Protein AF-A0A017HIP5-F1 (afdb_monomer_lite)

Sequence (263 aa):
MPCRPARRLLGRGGPRPVCGLRRPPKGRGSPRARGRSGQQAAGALEAGPRAAASPVRGYSRLCLPGHPRLLQLAHRPTRTRLAEIAAEWGVVYAQKRVLRLGATRLLCCTLWTDLELGPGRVRNGEAVVRVMNDYRMMRHAGAGYRRVRPSDLVAVHHEHRAWLEGELAQPWEGPRIVVTHHVPHPEVLGSYAEGVDAAYASDLSAILKELHAPNVWLFGHAHNARDLQVGRMELRCVSLGYPDEVETEEAVRARIGRAIMDV

Organism: NCBI:txid442562

Secondary structure (DSSP, 8-state):
-PPPPPP------PPPPP---PPPPPPP-------------------------PPP-----EE---STTS-----SSS--HHHHHHHHTT-EE-TTEEEEETTEEEEEE-------SSS-HHHHHHHHHHH-HHHHH-EETTTTTEEP-HHHHHHHHHHHHHHHHHHHTS--SS-EEEEESSBS-GGGGS---SSGGGGTB---HHHHTSTT--SEEEE-S-TTPPPEEETTEEEEE-----TTT---HHHHHHHHHTT----

InterPro domains:
  IPR029052 Metallo-dependent phosphatase-like [SSF56300] (122-227)
  IPR042281 GpdQ, beta-strand dimerisation domain [G3DSA:3.30.750.180] (152-248)

Foldseek 3Di:
DDDDDDDDDDDDDDDDDDDDDDDDDDDDDDDDDDDDDDDDDDDDDDDDDPDDDDDDDDQPAEDEQQDLVRDQPDPDDPDDPSCVVCVVVSYHYQAQHWDDDPLEIEGEHQLWFLLQPDPGQPQLQVQCCVPPCSQVRYFHPVPVRHGDGSVNRNVVNVVSVVSRLVVLPDDGDGAYEYEHAAAADLVQLVDDDPGNSSRRYYDNVVLCPDPSHGQEYEYEPRQRGDWDDDPNYIYDYLYQDDCVSQVDPVSSVVSPVSPDDPD

Radius of gyration: 23.78 Å; chains: 1; bounding box: 84×64×48 Å

pLDDT: mean 70.36, std 25.52, range [23.62, 96.75]

Structure (mmCIF, N/CA/C/O backbone):
data_AF-A0A017HIP5-F1
#
_entry.id   AF-A0A017HIP5-F1
#
loop_
_atom_site.group_PDB
_atom_site.id
_atom_site.type_symbol
_atom_site.label_atom_id
_atom_site.label_alt_id
_atom_site.label_comp_id
_atom_site.label_asym_id
_atom_site.label_entity_id
_atom_site.label_seq_id
_atom_site.pdbx_PDB_ins_code
_atom_site.Cartn_x
_atom_site.Cartn_y
_atom_site.Cartn_z
_atom_site.occupancy
_atom_site.B_iso_or_equiv
_atom_site.auth_seq_id
_atom_site.auth_comp_id
_atom_site.auth_asym_id
_atom_site.auth_atom_id
_atom_site.pdbx_PDB_mo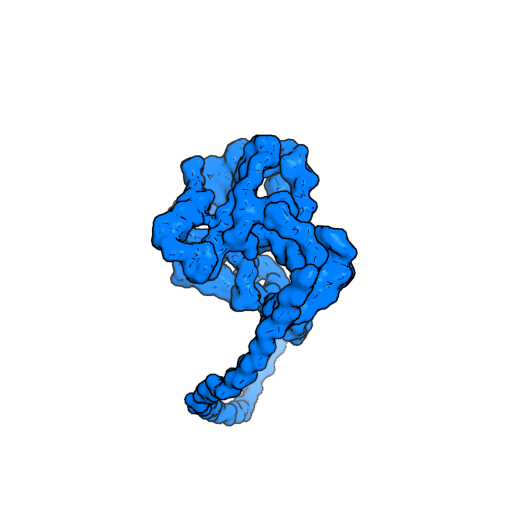del_num
ATOM 1 N N . MET A 1 1 ? 47.310 23.282 -6.271 1.00 34.56 1 MET A N 1
ATOM 2 C CA . MET A 1 1 ? 48.121 22.063 -6.490 1.00 34.56 1 MET A CA 1
ATOM 3 C C . MET A 1 1 ? 47.203 20.850 -6.352 1.00 34.56 1 MET A C 1
ATOM 5 O O . MET A 1 1 ? 46.677 20.661 -5.263 1.00 34.56 1 MET A O 1
ATOM 9 N N . PRO A 1 2 ? 46.900 20.117 -7.439 1.00 37.94 2 PRO A N 1
ATOM 10 C CA . PRO A 1 2 ? 45.889 19.061 -7.450 1.00 37.94 2 PRO A CA 1
ATOM 11 C C . PRO A 1 2 ? 46.516 17.670 -7.263 1.00 37.94 2 PRO A C 1
ATOM 13 O O . PRO A 1 2 ? 47.500 17.346 -7.922 1.00 37.94 2 PRO A O 1
ATOM 16 N N . CYS A 1 3 ? 45.908 16.814 -6.438 1.00 27.34 3 CYS A N 1
ATOM 17 C CA . CYS A 1 3 ? 46.203 15.379 -6.435 1.00 27.34 3 CYS A CA 1
ATOM 18 C C . CYS A 1 3 ? 45.192 14.644 -7.326 1.00 27.34 3 CYS A C 1
ATOM 20 O O . CYS A 1 3 ? 43.988 14.656 -7.079 1.00 27.34 3 CYS A O 1
ATOM 22 N N . ARG A 1 4 ? 45.712 14.037 -8.396 1.00 33.47 4 ARG A N 1
ATOM 23 C CA . ARG A 1 4 ? 45.020 13.137 -9.331 1.00 33.47 4 ARG A CA 1
ATOM 24 C C . ARG A 1 4 ? 45.093 11.667 -8.842 1.00 33.47 4 ARG A C 1
ATOM 26 O O . ARG A 1 4 ? 45.846 11.380 -7.917 1.00 33.47 4 ARG A O 1
ATOM 33 N N . PRO A 1 5 ? 44.307 10.748 -9.442 1.00 37.72 5 PRO A N 1
ATOM 34 C CA . PRO A 1 5 ? 43.758 9.557 -8.788 1.00 37.72 5 PRO A CA 1
ATOM 35 C C . PRO A 1 5 ? 44.590 8.280 -8.979 1.00 37.72 5 PRO A C 1
ATOM 37 O O . PRO A 1 5 ? 45.311 8.131 -9.967 1.00 37.72 5 PRO A O 1
ATOM 40 N N . ALA A 1 6 ? 44.407 7.310 -8.077 1.00 34.91 6 ALA A N 1
ATOM 41 C CA . ALA A 1 6 ? 44.938 5.956 -8.218 1.00 34.91 6 ALA A CA 1
ATOM 42 C C . ALA A 1 6 ? 43.957 5.021 -8.953 1.00 34.91 6 ALA A C 1
ATOM 44 O O . ALA A 1 6 ? 42.736 5.111 -8.831 1.00 34.91 6 ALA A O 1
ATOM 45 N N . ARG A 1 7 ? 44.549 4.152 -9.774 1.00 32.09 7 ARG A N 1
ATOM 46 C CA . ARG A 1 7 ? 43.963 3.321 -10.831 1.00 32.09 7 ARG A CA 1
ATOM 47 C C . ARG A 1 7 ? 43.268 2.045 -10.340 1.00 32.09 7 ARG A C 1
ATOM 49 O O . ARG A 1 7 ? 43.638 1.453 -9.335 1.00 32.09 7 ARG A O 1
ATOM 56 N N . ARG A 1 8 ? 42.358 1.572 -11.204 1.00 29.92 8 ARG A N 1
ATOM 57 C CA . ARG A 1 8 ? 41.841 0.197 -11.340 1.00 29.92 8 ARG A CA 1
ATOM 58 C C . ARG A 1 8 ? 42.932 -0.878 -11.243 1.00 29.92 8 ARG A C 1
ATOM 60 O O . ARG A 1 8 ? 43.933 -0.786 -11.952 1.00 29.92 8 ARG A O 1
ATOM 67 N N . LEU A 1 9 ? 42.611 -1.979 -10.562 1.00 32.66 9 LEU A N 1
ATOM 68 C CA . LEU A 1 9 ? 43.148 -3.309 -10.854 1.00 32.66 9 LEU A CA 1
ATOM 69 C C . LEU A 1 9 ? 41.996 -4.296 -11.076 1.00 32.66 9 LEU A C 1
ATOM 71 O O . LEU A 1 9 ? 41.046 -4.378 -10.303 1.00 32.66 9 LEU A O 1
ATOM 75 N N . LEU A 1 10 ? 42.088 -4.990 -12.207 1.00 30.61 10 LEU A N 1
ATOM 76 C CA . LEU A 1 10 ? 41.227 -6.074 -12.660 1.00 30.61 10 LEU A CA 1
ATOM 77 C C . LEU A 1 10 ? 41.632 -7.363 -11.935 1.00 30.61 10 LEU A C 1
ATOM 79 O O . LEU A 1 10 ? 42.802 -7.730 -11.968 1.00 30.61 10 LEU A O 1
ATOM 83 N N . GLY A 1 11 ? 40.666 -8.081 -11.364 1.00 29.36 11 GLY A N 1
ATOM 84 C CA . GLY A 1 11 ? 40.850 -9.430 -10.830 1.00 29.36 11 GLY A CA 1
ATOM 85 C C . GLY A 1 11 ? 39.689 -10.321 -11.257 1.00 29.36 11 GLY A C 1
ATOM 86 O O . GLY A 1 11 ? 38.581 -10.201 -10.746 1.00 29.36 11 GLY A O 1
ATOM 87 N N . ARG A 1 12 ? 39.939 -11.171 -12.257 1.00 29.98 12 ARG A N 1
ATOM 88 C CA . ARG A 1 12 ? 39.045 -12.229 -12.745 1.00 29.98 12 ARG A CA 1
ATOM 89 C C . ARG A 1 12 ? 39.117 -13.432 -11.800 1.00 29.98 12 ARG A C 1
ATOM 91 O O . ARG A 1 12 ? 40.215 -13.829 -11.435 1.00 29.98 12 ARG A O 1
ATOM 98 N N . GLY A 1 13 ? 37.983 -14.071 -11.508 1.00 29.42 13 GLY A N 1
ATOM 99 C CA . GLY A 1 13 ? 37.969 -15.375 -10.832 1.00 29.42 13 GLY A CA 1
ATOM 100 C C . GLY A 1 13 ? 36.600 -15.764 -10.283 1.00 29.42 13 GLY A C 1
ATOM 101 O O . GLY A 1 13 ? 36.384 -15.706 -9.081 1.00 29.42 13 GLY A O 1
ATOM 102 N N . GLY A 1 14 ? 35.661 -16.130 -11.158 1.00 27.59 14 GLY A N 1
ATOM 103 C CA . GLY A 1 14 ? 34.368 -16.685 -10.746 1.00 27.59 14 GLY A CA 1
ATOM 104 C C . GLY A 1 14 ? 34.424 -18.212 -10.591 1.00 27.59 14 GLY A C 1
ATOM 105 O O . GLY A 1 14 ? 35.037 -18.868 -11.437 1.00 27.59 14 GLY A O 1
ATOM 106 N N . PRO A 1 15 ? 33.755 -18.808 -9.587 1.00 31.94 15 PRO A N 1
ATOM 107 C CA . PRO A 1 15 ? 33.514 -20.243 -9.546 1.00 31.94 15 PRO A CA 1
ATOM 108 C C . PRO A 1 15 ? 32.211 -20.601 -10.285 1.00 31.94 15 PRO A C 1
ATOM 110 O O . PRO A 1 15 ? 31.159 -19.991 -10.094 1.00 31.94 15 PRO A O 1
ATOM 113 N N . ARG A 1 16 ? 32.296 -21.611 -11.158 1.00 31.42 16 ARG A N 1
ATOM 114 C CA . ARG A 1 16 ? 31.164 -22.251 -11.848 1.00 31.42 16 ARG A CA 1
ATOM 115 C C . ARG A 1 16 ? 30.398 -23.160 -10.875 1.00 31.42 16 ARG A C 1
ATOM 117 O O . ARG A 1 16 ? 31.052 -23.956 -10.207 1.00 31.42 16 ARG A O 1
ATOM 124 N N . PRO A 1 17 ? 29.055 -23.197 -10.895 1.00 32.16 17 PRO A N 1
ATOM 125 C CA . PRO A 1 17 ? 28.309 -24.339 -10.392 1.00 32.16 17 PRO A CA 1
ATOM 126 C C . PRO A 1 17 ? 27.986 -25.314 -11.531 1.00 32.16 17 PRO A C 1
ATOM 128 O O . PRO A 1 17 ? 27.270 -24.997 -12.482 1.00 32.16 17 PRO A O 1
ATOM 131 N N . VAL A 1 18 ? 28.520 -26.525 -11.399 1.00 28.83 18 VAL A N 1
ATOM 132 C CA .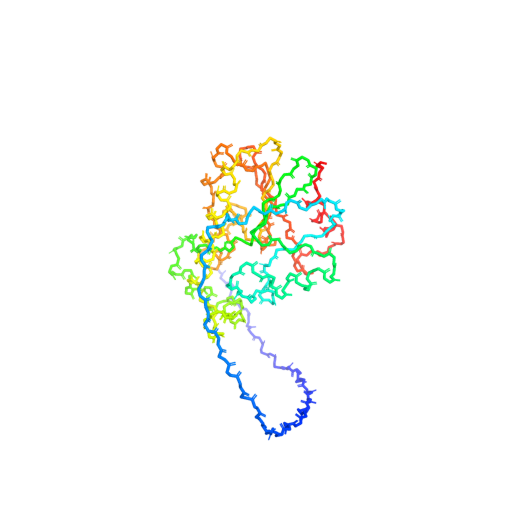 VAL A 1 18 ? 28.059 -27.740 -12.071 1.00 28.83 18 VAL A CA 1
ATOM 133 C C . VAL A 1 18 ? 26.919 -28.304 -11.228 1.00 28.83 18 VAL A C 1
ATOM 135 O O . VAL A 1 18 ? 27.147 -28.680 -10.085 1.00 28.83 18 VAL A O 1
ATOM 138 N N . CYS A 1 19 ? 25.708 -28.407 -11.772 1.00 27.28 19 CYS A N 1
ATOM 139 C CA . CYS A 1 19 ? 24.768 -29.434 -11.325 1.00 27.28 19 CYS A CA 1
ATOM 140 C C . CYS A 1 19 ? 23.715 -29.680 -12.407 1.00 27.28 19 CYS A C 1
ATOM 142 O O . CYS A 1 19 ? 22.811 -28.876 -12.632 1.00 27.28 19 CYS A O 1
ATOM 144 N N . GLY A 1 20 ? 23.882 -30.794 -13.118 1.00 26.39 20 GLY A N 1
ATOM 145 C CA . GLY A 1 20 ? 22.864 -31.344 -13.993 1.00 26.39 20 GLY A CA 1
ATOM 146 C C . GLY A 1 20 ? 21.854 -32.130 -13.170 1.00 26.39 20 GLY A C 1
ATOM 147 O O . GLY A 1 20 ? 22.230 -33.035 -12.433 1.00 26.39 20 GLY A O 1
ATOM 148 N N . LEU A 1 21 ? 20.570 -31.836 -13.357 1.00 29.98 21 LEU A N 1
ATOM 149 C CA . LEU A 1 21 ? 19.498 -32.751 -12.991 1.00 29.98 21 LEU A CA 1
ATOM 150 C C . LEU A 1 21 ? 18.637 -33.024 -14.222 1.00 29.98 21 LEU A C 1
ATOM 152 O O . LEU A 1 21 ? 18.099 -32.131 -14.878 1.00 29.98 21 LEU A O 1
ATOM 156 N N . ARG A 1 22 ? 18.626 -34.312 -14.561 1.00 28.31 22 ARG A N 1
ATOM 157 C CA . ARG A 1 22 ? 17.999 -34.948 -15.714 1.00 28.31 22 ARG A CA 1
ATOM 158 C C . ARG A 1 22 ? 16.473 -34.883 -15.588 1.00 28.31 22 ARG A C 1
ATOM 160 O O . ARG A 1 22 ? 15.922 -35.080 -14.510 1.00 28.31 22 ARG A O 1
ATOM 167 N N . ARG A 1 23 ? 15.793 -34.649 -16.714 1.00 28.03 23 ARG A N 1
ATOM 168 C CA . ARG A 1 23 ? 14.333 -34.789 -16.861 1.00 28.03 23 ARG A CA 1
ATOM 169 C C . ARG A 1 23 ? 13.945 -36.272 -16.966 1.00 28.03 23 ARG A C 1
ATOM 171 O O . ARG A 1 23 ? 14.609 -36.977 -17.728 1.00 28.03 23 ARG A O 1
ATOM 178 N N . PRO A 1 24 ? 12.854 -36.735 -16.330 1.00 32.59 24 PRO A N 1
ATOM 179 C CA . PRO A 1 24 ? 12.237 -38.011 -16.672 1.00 32.59 24 PRO A CA 1
ATOM 180 C C . PRO A 1 24 ? 11.229 -37.859 -17.839 1.00 32.59 24 PRO A C 1
ATOM 182 O O . PRO A 1 24 ? 10.787 -36.743 -18.137 1.00 32.59 24 PRO A O 1
ATOM 185 N N . PRO A 1 25 ? 10.912 -38.956 -18.555 1.00 34.19 25 PRO A N 1
ATOM 186 C CA . PRO A 1 25 ? 10.320 -38.918 -19.891 1.00 34.19 25 PRO A CA 1
ATOM 187 C C . PRO A 1 25 ? 8.789 -38.791 -19.918 1.00 34.19 25 PRO A C 1
ATOM 189 O O . PRO A 1 25 ? 8.079 -39.115 -18.971 1.00 34.19 25 PRO A O 1
ATOM 192 N N . LYS A 1 26 ? 8.297 -38.335 -21.078 1.00 29.50 26 LYS A N 1
ATOM 193 C CA . LYS A 1 26 ? 6.883 -38.195 -21.448 1.00 29.50 26 LYS A CA 1
ATOM 194 C C . LYS A 1 26 ? 6.274 -39.555 -21.820 1.00 29.50 26 LYS A C 1
ATOM 196 O O . LYS A 1 26 ? 6.732 -40.180 -22.774 1.00 29.50 26 LYS A O 1
ATOM 201 N N . GLY A 1 27 ? 5.206 -39.955 -21.132 1.00 31.19 27 GLY A N 1
ATOM 202 C CA . GLY A 1 27 ? 4.314 -41.044 -21.545 1.00 31.19 27 GLY A CA 1
ATOM 203 C C . GLY A 1 27 ? 3.241 -40.553 -22.523 1.00 31.19 27 GLY A C 1
ATOM 204 O O . GLY A 1 27 ? 2.653 -39.491 -22.326 1.00 31.19 27 GLY A O 1
ATOM 205 N N . ARG A 1 28 ? 3.035 -41.310 -23.605 1.00 29.75 28 ARG A N 1
ATOM 206 C CA . ARG A 1 28 ? 2.052 -41.085 -24.679 1.00 29.75 28 ARG A CA 1
ATOM 207 C C . ARG A 1 28 ? 0.641 -41.484 -24.222 1.00 29.75 28 ARG A C 1
ATOM 209 O O . ARG A 1 28 ? 0.498 -42.420 -23.445 1.00 29.75 28 ARG A O 1
ATOM 216 N N . GLY A 1 29 ? -0.381 -40.788 -24.722 1.00 25.94 29 GLY A N 1
ATOM 217 C CA . GLY A 1 29 ? -1.794 -41.054 -24.418 1.00 25.94 29 GLY A CA 1
ATOM 218 C C . GLY A 1 29 ? -2.535 -41.888 -25.465 1.00 25.94 29 GLY A C 1
ATOM 219 O O . GLY A 1 29 ? -1.939 -42.278 -26.467 1.00 25.94 29 GLY A O 1
ATOM 220 N N . SER A 1 30 ? -3.842 -42.094 -25.228 1.00 27.81 30 SER A N 1
ATOM 221 C CA . SER A 1 30 ? -5.000 -42.171 -26.165 1.00 27.81 30 SER A CA 1
ATOM 222 C C . SER A 1 30 ? -6.232 -42.787 -25.420 1.00 27.81 30 SER A C 1
ATOM 224 O O . SER A 1 30 ? -6.066 -43.168 -24.267 1.00 27.81 30 SER A O 1
ATOM 226 N N . PRO A 1 31 ? -7.480 -42.809 -25.956 1.00 40.38 31 PRO A N 1
ATOM 227 C CA . PRO A 1 31 ? -8.442 -41.700 -25.815 1.00 40.38 31 PRO A CA 1
ATOM 228 C C . PRO A 1 31 ? -9.930 -42.126 -25.554 1.00 40.38 31 PRO A C 1
ATOM 230 O O . PRO A 1 31 ? -10.256 -43.305 -25.546 1.00 40.38 31 PRO A O 1
ATOM 233 N N . ARG A 1 32 ? -10.835 -41.120 -25.513 1.00 26.67 32 ARG A N 1
ATOM 234 C CA . ARG A 1 32 ? -12.303 -41.110 -25.832 1.00 26.67 32 ARG A CA 1
ATOM 235 C C . ARG A 1 32 ? -13.369 -41.538 -24.794 1.00 26.67 32 ARG A C 1
ATOM 237 O O . ARG A 1 32 ? -13.399 -42.682 -24.377 1.00 26.67 32 ARG A O 1
ATOM 244 N N . ALA A 1 33 ? -14.364 -40.649 -24.595 1.00 30.17 33 ALA A N 1
ATOM 245 C CA . ALA A 1 33 ? -15.827 -40.792 -24.868 1.00 30.17 33 ALA A CA 1
ATOM 246 C C . ALA A 1 33 ? -16.568 -39.534 -24.318 1.00 30.17 33 ALA A C 1
ATOM 248 O O . ALA A 1 33 ? -16.382 -39.195 -23.160 1.00 30.17 33 ALA A O 1
ATOM 249 N N . ARG A 1 34 ? -17.111 -38.596 -25.118 1.00 27.48 34 ARG A N 1
ATOM 250 C CA . ARG A 1 34 ? -18.474 -38.441 -25.712 1.00 27.48 34 ARG A CA 1
ATOM 251 C C . ARG A 1 34 ? -19.701 -38.704 -24.805 1.00 27.48 34 ARG A C 1
ATOM 253 O O . ARG A 1 34 ? -19.940 -39.840 -24.431 1.00 27.48 34 ARG A O 1
ATOM 260 N N . GLY A 1 35 ? -20.552 -37.670 -24.666 1.00 26.69 35 GLY A N 1
ATOM 261 C CA . GLY A 1 35 ? -21.992 -37.710 -24.310 1.00 26.69 35 GLY A CA 1
ATOM 262 C C . GLY A 1 35 ? -22.504 -36.322 -23.859 1.00 26.69 35 GLY A C 1
ATOM 263 O O . GLY A 1 35 ? -22.077 -35.856 -22.816 1.00 26.69 35 GLY A O 1
ATOM 264 N N . ARG A 1 36 ? -23.116 -35.503 -24.740 1.00 27.98 36 ARG A N 1
ATOM 265 C CA . ARG A 1 36 ? -24.578 -35.233 -24.904 1.00 27.98 36 ARG A CA 1
ATOM 266 C C . ARG A 1 36 ? -25.242 -34.600 -23.658 1.00 27.98 36 ARG A C 1
ATOM 268 O O . ARG A 1 36 ? -25.298 -35.232 -22.621 1.00 27.98 36 ARG A O 1
ATOM 275 N N . SER A 1 37 ? -25.539 -33.293 -23.670 1.00 25.62 37 SER A N 1
ATOM 276 C CA . SER A 1 37 ? -26.752 -32.595 -24.176 1.00 25.62 37 SER A CA 1
ATOM 277 C C . SER A 1 37 ? -27.845 -32.430 -23.111 1.00 25.62 37 SER A C 1
ATOM 279 O O . SER A 1 37 ? -28.335 -33.426 -22.595 1.00 25.62 37 SER A O 1
ATOM 281 N N . GLY A 1 38 ? -28.278 -31.189 -22.864 1.00 26.56 38 GLY A N 1
ATOM 282 C CA . GLY A 1 38 ? -29.453 -30.877 -22.045 1.00 26.56 38 GLY A CA 1
ATOM 283 C C . GLY A 1 38 ? -29.633 -29.372 -21.845 1.00 26.56 38 GLY A C 1
ATOM 284 O O . GLY A 1 38 ? -29.005 -28.783 -20.974 1.00 26.56 38 GLY A O 1
ATOM 285 N N . GLN A 1 39 ? -30.462 -28.754 -22.688 1.00 27.19 39 GLN A N 1
ATOM 286 C CA . GLN A 1 39 ? -31.085 -27.450 -22.443 1.00 27.19 39 GLN A CA 1
ATOM 287 C C . GLN A 1 39 ? -32.110 -27.576 -21.310 1.00 27.19 39 GLN A C 1
ATOM 289 O O . GLN A 1 39 ? -32.853 -28.553 -21.301 1.00 27.19 39 GLN A O 1
ATOM 294 N N . GLN A 1 40 ? -32.229 -26.553 -20.460 1.00 26.03 40 GLN A N 1
ATOM 295 C CA . GLN A 1 40 ? -33.504 -25.882 -20.165 1.00 26.03 40 GLN A CA 1
ATOM 296 C C . GLN A 1 40 ? -33.278 -24.619 -19.322 1.00 26.03 40 GLN A C 1
ATOM 298 O O . GLN A 1 40 ? -32.392 -24.556 -18.474 1.00 26.03 40 GLN A O 1
ATOM 303 N N . ALA A 1 41 ? -34.075 -23.602 -19.633 1.00 26.84 41 ALA A N 1
ATOM 304 C CA . ALA A 1 41 ? -34.125 -22.301 -18.989 1.00 26.84 41 ALA A CA 1
ATOM 305 C C . ALA A 1 41 ? -35.115 -22.306 -17.817 1.00 26.84 41 ALA A C 1
ATOM 307 O O . ALA A 1 41 ? -36.161 -22.937 -17.919 1.00 26.84 41 ALA A O 1
ATOM 308 N N . ALA A 1 42 ? -34.831 -21.531 -16.771 1.00 23.86 42 ALA A N 1
ATOM 309 C CA . ALA A 1 42 ? -35.828 -20.880 -15.918 1.00 23.86 42 ALA A CA 1
ATOM 310 C C . ALA A 1 42 ? -35.124 -19.813 -15.067 1.00 23.86 42 ALA A C 1
ATOM 312 O O . ALA A 1 42 ? -34.021 -20.035 -14.571 1.00 23.86 42 ALA A O 1
ATOM 313 N N . GLY A 1 43 ? -35.736 -18.634 -14.971 1.00 23.83 43 GLY A N 1
ATOM 314 C CA . GLY A 1 43 ? -35.185 -17.482 -14.269 1.00 23.83 43 GLY A CA 1
ATOM 315 C C . GLY A 1 43 ? -35.235 -17.597 -12.747 1.00 23.83 43 GLY A C 1
ATOM 316 O O . GLY A 1 43 ? -36.051 -18.322 -12.189 1.00 23.83 43 GLY A O 1
ATOM 317 N N . ALA A 1 44 ? -34.391 -16.802 -12.099 1.00 23.62 44 ALA A N 1
ATOM 318 C CA . ALA A 1 44 ? -34.622 -16.269 -10.765 1.00 23.62 44 ALA A CA 1
ATOM 319 C C . ALA A 1 44 ? -33.753 -15.013 -10.605 1.00 23.62 44 ALA A C 1
ATOM 321 O O . ALA A 1 44 ? -32.533 -15.062 -10.767 1.00 23.62 44 ALA A O 1
ATOM 322 N N . LEU A 1 45 ? -34.402 -13.880 -10.326 1.00 28.17 45 LEU A N 1
ATOM 323 C CA . LEU A 1 45 ? -33.798 -12.786 -9.569 1.00 28.17 45 LEU A CA 1
ATOM 324 C C . LEU A 1 45 ? -33.227 -13.390 -8.292 1.00 28.17 45 LEU A C 1
ATOM 326 O O . LEU A 1 45 ? -34.002 -14.064 -7.635 1.00 28.17 45 LEU A O 1
ATOM 330 N N . GLU A 1 46 ? -31.969 -13.133 -7.927 1.00 23.64 46 GLU A N 1
ATOM 331 C CA . GLU A 1 46 ? -31.513 -13.240 -6.535 1.00 23.64 46 GLU A CA 1
ATOM 332 C C . GLU A 1 46 ? -30.292 -12.355 -6.265 1.00 23.64 46 GLU A C 1
ATOM 334 O O . GLU A 1 46 ? -29.474 -12.047 -7.135 1.00 23.64 46 GLU A O 1
ATOM 339 N N . ALA A 1 47 ? -30.275 -11.881 -5.024 1.00 26.27 47 ALA A N 1
ATOM 340 C CA . ALA A 1 47 ? -29.484 -10.803 -4.475 1.00 26.27 47 ALA A CA 1
ATOM 341 C C . ALA A 1 47 ? -27.969 -11.053 -4.524 1.00 26.27 47 ALA A C 1
ATOM 343 O O . ALA A 1 47 ? -27.479 -12.172 -4.376 1.00 26.27 47 ALA A O 1
ATOM 344 N N . GLY A 1 48 ? -27.215 -9.961 -4.681 1.00 25.92 48 GLY A N 1
ATOM 345 C CA . GLY A 1 48 ? -25.756 -9.972 -4.627 1.00 25.92 48 GLY A CA 1
ATOM 346 C C . GLY A 1 48 ? -25.220 -10.524 -3.297 1.00 25.92 48 GLY A C 1
ATOM 347 O O . GLY A 1 48 ? -25.879 -10.412 -2.259 1.00 25.92 48 GLY A O 1
ATOM 348 N N . PRO A 1 49 ? -24.013 -11.114 -3.295 1.00 29.20 49 PRO A N 1
ATOM 349 C CA . PRO A 1 49 ? -23.476 -11.774 -2.118 1.00 29.20 49 PRO A CA 1
ATOM 350 C C . PRO A 1 49 ? -23.140 -10.736 -1.042 1.00 29.20 49 PRO A C 1
ATOM 352 O O . PRO A 1 49 ? -22.130 -10.036 -1.120 1.00 29.20 49 PRO A O 1
ATOM 355 N N . ARG A 1 50 ? -23.975 -10.666 -0.000 1.00 31.30 50 ARG A N 1
ATOM 356 C CA . ARG A 1 50 ? -23.582 -10.119 1.302 1.00 31.30 50 ARG A CA 1
ATOM 357 C C . ARG A 1 50 ? -22.405 -10.950 1.806 1.00 31.30 50 ARG A C 1
ATOM 359 O O . ARG A 1 50 ? -22.551 -12.142 2.073 1.00 31.30 50 ARG A O 1
ATOM 366 N N . ALA A 1 51 ? -21.231 -10.331 1.899 1.00 33.16 51 ALA A N 1
ATOM 367 C CA . ALA A 1 51 ? -20.049 -10.967 2.456 1.00 33.16 51 ALA A CA 1
ATOM 368 C C . ALA A 1 51 ? -20.336 -11.394 3.904 1.00 33.16 51 ALA A C 1
ATOM 370 O O . ALA A 1 51 ? -20.653 -10.569 4.761 1.00 33.16 51 ALA A O 1
ATOM 371 N N . ALA A 1 52 ? -20.249 -12.699 4.155 1.00 29.59 52 ALA A N 1
ATOM 372 C CA . ALA A 1 52 ? -20.385 -13.278 5.478 1.00 29.59 52 ALA A CA 1
ATOM 373 C C . ALA A 1 52 ? -19.282 -12.732 6.397 1.00 29.59 52 ALA A C 1
ATOM 375 O O . ALA A 1 52 ? -18.091 -12.953 6.162 1.00 29.59 52 ALA A O 1
ATOM 376 N N . ALA A 1 53 ? -19.681 -12.025 7.453 1.00 33.06 53 ALA A N 1
ATOM 377 C CA . ALA A 1 53 ? -18.805 -11.724 8.572 1.00 33.06 53 ALA A CA 1
ATOM 378 C C . ALA A 1 53 ? -18.489 -13.044 9.293 1.00 33.06 53 ALA A C 1
ATOM 380 O O . ALA A 1 53 ? -19.356 -13.630 9.939 1.00 33.06 53 ALA A O 1
ATOM 381 N N . SER A 1 54 ? -17.262 -13.546 9.141 1.00 32.94 54 SER A N 1
ATOM 382 C CA . SER A 1 54 ? -16.814 -14.741 9.860 1.00 32.94 54 SER A CA 1
ATOM 383 C C . SER A 1 54 ? -16.529 -14.390 11.329 1.00 32.94 54 SER A C 1
ATOM 385 O O . SER A 1 54 ? -15.802 -13.421 11.568 1.00 32.94 54 SER A O 1
ATOM 387 N N . PRO A 1 55 ? -17.028 -15.164 12.313 1.00 29.80 55 PRO A N 1
ATOM 388 C CA . PRO A 1 55 ? -16.685 -14.977 13.719 1.00 29.80 55 PRO A CA 1
ATOM 389 C C . PRO A 1 55 ? -15.209 -15.300 13.981 1.00 29.80 55 PRO A C 1
ATOM 391 O O . PRO A 1 55 ? -14.591 -16.113 13.289 1.00 29.80 55 PRO A O 1
ATOM 394 N N . VAL A 1 56 ? -14.655 -14.627 14.986 1.00 42.00 56 VAL A N 1
ATOM 395 C CA . VAL A 1 56 ? -13.226 -14.550 15.303 1.00 42.00 56 VAL A CA 1
ATOM 396 C C . VAL A 1 56 ? -12.723 -15.827 15.989 1.00 42.00 56 VAL A C 1
ATOM 398 O O . VAL A 1 56 ? -13.211 -16.205 17.051 1.00 42.00 56 VAL A O 1
ATOM 401 N N . ARG A 1 57 ? -11.666 -16.433 15.437 1.00 30.67 57 ARG A N 1
ATOM 402 C CA . ARG A 1 57 ? -10.633 -17.143 16.210 1.00 30.67 57 ARG A CA 1
ATOM 403 C C . ARG A 1 57 ? -9.293 -16.478 15.902 1.00 30.67 57 ARG A C 1
ATOM 405 O O . ARG A 1 57 ? -9.021 -16.182 14.744 1.00 30.67 57 ARG A O 1
ATOM 412 N N . GLY A 1 58 ? -8.530 -16.186 16.957 1.00 35.19 58 GLY A N 1
ATOM 413 C CA . GLY A 1 58 ? -7.365 -15.296 16.973 1.00 35.19 58 GLY A CA 1
ATOM 414 C C . GLY A 1 58 ? -6.431 -15.438 15.774 1.00 35.19 58 GLY A C 1
ATOM 415 O O . GLY A 1 58 ? -5.753 -16.450 15.614 1.00 35.19 58 GLY A O 1
ATOM 416 N N . TYR A 1 59 ? -6.380 -14.397 14.948 1.00 42.16 59 TYR A N 1
ATOM 417 C CA . TYR A 1 59 ? -5.429 -14.306 13.851 1.00 42.16 59 TYR A CA 1
ATOM 418 C C . TYR A 1 59 ? -4.151 -13.647 14.357 1.00 42.16 59 TYR A C 1
ATOM 420 O O . TYR A 1 59 ? -4.146 -12.463 14.675 1.00 42.16 59 TYR A O 1
ATOM 428 N N . SER A 1 60 ? -3.060 -14.407 14.416 1.00 48.38 60 SER A N 1
ATOM 429 C CA . SER A 1 60 ? -1.747 -13.885 14.814 1.00 48.38 60 SER A CA 1
ATOM 430 C C . SER A 1 60 ? -0.900 -13.414 13.623 1.00 48.38 60 SER A C 1
ATOM 432 O O . SER A 1 60 ? 0.181 -12.873 13.836 1.00 48.38 60 SER A O 1
ATOM 434 N N . ARG A 1 61 ? -1.319 -13.673 12.366 1.00 56.22 61 ARG A N 1
ATOM 435 C CA . ARG A 1 61 ? -0.495 -13.446 11.158 1.00 56.22 61 ARG A CA 1
ATOM 436 C C . ARG A 1 61 ? -1.323 -13.021 9.935 1.00 56.22 61 ARG A C 1
ATOM 438 O O . ARG A 1 61 ? -2.187 -13.765 9.468 1.00 56.22 61 ARG A O 1
ATOM 445 N N . LEU A 1 62 ? -1.005 -11.845 9.389 1.00 54.19 62 LEU A N 1
ATOM 446 C CA . LEU A 1 62 ? -1.601 -11.253 8.185 1.00 54.19 62 LEU A CA 1
ATOM 447 C C . LEU A 1 62 ? -0.586 -11.256 7.032 1.00 54.19 62 LEU A C 1
ATOM 449 O O . LEU A 1 62 ? 0.573 -10.907 7.239 1.00 54.19 62 LEU A O 1
ATOM 453 N N . CYS A 1 63 ? -1.012 -11.597 5.814 1.00 61.78 63 CYS A N 1
ATOM 454 C CA . CYS A 1 63 ? -0.183 -11.484 4.614 1.00 61.78 63 CYS A CA 1
ATOM 455 C C . CYS A 1 63 ? -0.895 -10.691 3.511 1.00 61.78 63 CYS A C 1
ATOM 457 O O . CYS A 1 63 ? -2.006 -11.023 3.084 1.00 61.78 63 CYS A O 1
ATOM 459 N N . LEU A 1 64 ? -0.202 -9.660 3.024 1.00 55.81 64 LEU A N 1
ATOM 460 C CA . LEU A 1 64 ? -0.510 -8.948 1.789 1.00 55.81 64 LEU A CA 1
ATOM 461 C C . LEU A 1 64 ? 0.465 -9.392 0.694 1.00 55.81 64 LEU A C 1
ATOM 463 O O . LEU A 1 64 ? 1.664 -9.517 0.960 1.00 55.81 64 LEU A O 1
ATOM 467 N N . PRO A 1 65 ? 0.003 -9.624 -0.544 1.00 56.53 65 PRO A N 1
ATOM 468 C CA . PRO A 1 65 ? 0.903 -10.009 -1.619 1.00 56.53 65 PRO A CA 1
ATOM 469 C C . PRO A 1 65 ? 1.741 -8.804 -2.065 1.00 56.53 65 PRO A C 1
ATOM 471 O O . PRO A 1 65 ? 1.264 -7.965 -2.817 1.00 56.53 65 PRO A O 1
ATOM 474 N N . GLY A 1 66 ? 2.986 -8.710 -1.605 1.00 45.22 66 GLY A N 1
ATOM 475 C CA . GLY A 1 66 ? 3.914 -7.635 -1.988 1.00 45.22 66 GLY A CA 1
ATOM 476 C C . GLY A 1 66 ? 5.150 -8.084 -2.767 1.00 45.22 66 GLY A C 1
ATOM 477 O O . GLY A 1 66 ? 5.756 -7.308 -3.490 1.00 45.22 66 GLY A O 1
ATOM 478 N N . HIS A 1 67 ? 5.524 -9.358 -2.651 1.00 48.19 67 HIS A N 1
ATOM 479 C CA . HIS A 1 67 ? 6.778 -9.866 -3.201 1.00 48.19 67 HIS A CA 1
ATOM 480 C C . HIS A 1 67 ? 6.597 -10.425 -4.629 1.00 48.19 67 HIS A C 1
ATOM 482 O O . HIS A 1 67 ? 5.630 -11.157 -4.865 1.00 48.19 67 HIS A O 1
ATOM 488 N N . PRO A 1 68 ? 7.553 -10.236 -5.563 1.00 40.28 68 PRO A N 1
ATOM 489 C CA . PRO A 1 68 ? 7.451 -10.723 -6.947 1.00 40.28 68 PRO A CA 1
ATOM 490 C C . PRO A 1 68 ? 7.339 -12.252 -7.090 1.00 40.28 68 PRO A C 1
ATOM 492 O O . PRO A 1 68 ? 6.880 -12.746 -8.120 1.00 40.28 68 PRO A O 1
ATOM 495 N N . ARG A 1 69 ? 7.708 -13.032 -6.059 1.00 32.47 69 ARG A N 1
ATOM 496 C CA . ARG A 1 69 ? 7.443 -14.492 -6.011 1.00 32.47 69 ARG A CA 1
ATOM 497 C C . ARG A 1 69 ? 6.004 -14.856 -5.621 1.00 32.47 69 ARG A C 1
ATOM 499 O O . ARG A 1 69 ? 5.591 -15.982 -5.874 1.00 32.47 69 ARG A O 1
ATOM 506 N N . LEU A 1 70 ? 5.258 -13.934 -5.013 1.00 39.88 70 LEU A N 1
ATOM 507 C CA . LEU A 1 70 ? 3.903 -14.142 -4.493 1.00 39.88 70 LEU A CA 1
ATOM 508 C C . LEU A 1 70 ? 2.836 -13.405 -5.309 1.00 39.88 70 LEU A C 1
ATOM 510 O O . LEU A 1 70 ? 1.675 -13.438 -4.931 1.00 39.88 70 LEU A O 1
ATOM 514 N N . LEU A 1 71 ? 3.181 -12.769 -6.430 1.00 42.19 71 LEU A N 1
ATOM 515 C CA . LEU A 1 71 ? 2.212 -12.059 -7.260 1.00 42.19 71 LEU A CA 1
ATOM 516 C C . LEU A 1 71 ? 2.074 -12.700 -8.645 1.00 42.19 71 LEU A C 1
ATOM 518 O O . LEU A 1 71 ? 2.563 -12.205 -9.658 1.00 42.19 71 LEU A O 1
ATOM 522 N N . GLN A 1 72 ? 1.369 -13.827 -8.696 1.00 33.97 72 GLN A N 1
ATOM 523 C CA . GLN A 1 72 ? 0.687 -14.224 -9.925 1.00 33.97 72 GLN A CA 1
ATOM 524 C C . GLN A 1 72 ? -0.659 -13.505 -9.909 1.00 33.97 72 GLN A C 1
ATOM 526 O O . GLN A 1 72 ? -1.557 -13.891 -9.165 1.00 33.97 72 GLN A O 1
ATOM 531 N N . LEU A 1 73 ? -0.759 -12.408 -10.664 1.00 33.22 73 LEU A N 1
ATOM 532 C CA . LEU A 1 73 ? -1.983 -11.621 -10.820 1.00 33.22 73 LEU A CA 1
ATOM 533 C C . LEU A 1 73 ? -3.114 -12.534 -11.306 1.00 33.22 73 LEU A C 1
ATOM 535 O O . LEU A 1 73 ? -3.189 -12.886 -12.486 1.00 33.22 73 LEU A O 1
ATOM 539 N N . ALA A 1 74 ? -3.956 -12.955 -10.366 1.00 34.84 74 ALA A N 1
ATOM 540 C CA . ALA A 1 74 ? -5.167 -13.706 -10.620 1.00 34.84 74 ALA A CA 1
ATOM 541 C C . ALA A 1 74 ? -6.323 -12.709 -10.731 1.00 34.84 74 ALA A C 1
ATOM 543 O O . ALA A 1 74 ? -6.642 -11.983 -9.793 1.00 34.84 74 ALA A O 1
ATOM 544 N N . HIS A 1 75 ? -6.925 -12.666 -11.912 1.00 36.53 75 HIS A N 1
ATOM 545 C CA . HIS A 1 75 ? -8.154 -11.939 -12.177 1.00 36.53 75 HIS A CA 1
ATOM 546 C C . HIS A 1 75 ? -9.321 -12.751 -11.585 1.00 36.53 75 HIS A C 1
ATOM 548 O O . HIS A 1 75 ? -9.492 -13.899 -11.994 1.00 36.53 75 HIS A O 1
ATOM 554 N N . ARG A 1 76 ? -10.107 -12.139 -10.676 1.00 33.44 76 ARG A N 1
ATOM 555 C CA . ARG A 1 76 ? -11.379 -12.589 -10.035 1.00 33.44 76 ARG A CA 1
ATOM 556 C C . ARG A 1 76 ? -11.334 -13.091 -8.571 1.00 33.44 76 ARG A C 1
ATOM 558 O O . ARG A 1 76 ? -10.325 -13.632 -8.134 1.00 33.44 76 ARG A O 1
ATOM 565 N N . PRO A 1 77 ? -12.442 -12.922 -7.800 1.00 40.16 77 PRO A N 1
ATOM 566 C CA . PRO A 1 77 ? -12.476 -13.042 -6.331 1.00 40.16 77 PRO A CA 1
ATOM 567 C C . PRO A 1 77 ? -12.530 -14.487 -5.796 1.00 40.16 77 PRO A C 1
ATOM 569 O O . PRO A 1 77 ? -12.857 -14.721 -4.633 1.00 40.16 77 PRO A O 1
ATOM 572 N N . THR A 1 78 ? -12.204 -15.479 -6.615 1.00 39.75 78 THR A N 1
ATOM 573 C CA . THR A 1 78 ? -12.164 -16.891 -6.224 1.00 39.75 78 THR A CA 1
ATOM 574 C C . THR A 1 78 ? -10.760 -17.265 -5.772 1.00 39.75 78 THR A C 1
ATOM 576 O O . THR A 1 78 ? -9.830 -17.153 -6.564 1.00 39.75 78 THR A O 1
ATOM 579 N N . ARG A 1 79 ? -10.641 -17.679 -4.497 1.00 52.38 79 ARG A N 1
ATOM 580 C CA . ARG A 1 79 ? -9.494 -18.357 -3.853 1.00 52.38 79 ARG A CA 1
ATOM 581 C C . ARG A 1 79 ? -8.246 -18.408 -4.737 1.00 52.38 79 ARG A C 1
ATOM 583 O O . ARG A 1 79 ? -8.051 -19.337 -5.515 1.00 52.38 79 ARG A O 1
ATOM 590 N N . THR A 1 80 ? -7.401 -17.388 -4.628 1.00 70.62 80 THR A N 1
ATOM 591 C CA . THR A 1 80 ? -6.091 -17.436 -5.274 1.00 70.62 80 THR A CA 1
ATOM 592 C C . THR A 1 80 ? -5.291 -18.576 -4.642 1.00 70.62 80 THR A C 1
ATOM 594 O O . THR A 1 80 ? -5.420 -18.833 -3.445 1.00 70.62 80 THR A O 1
ATOM 597 N N . ARG A 1 81 ? -4.426 -19.246 -5.411 1.00 78.44 81 ARG A N 1
ATOM 598 C CA . ARG A 1 81 ? -3.500 -20.270 -4.887 1.00 78.44 81 ARG A CA 1
ATOM 599 C C . ARG A 1 81 ? -2.727 -19.784 -3.648 1.00 78.44 81 ARG A C 1
ATOM 601 O O . ARG A 1 81 ? -2.397 -20.561 -2.764 1.00 78.44 81 ARG A O 1
ATOM 608 N N . LEU A 1 82 ? -2.478 -18.479 -3.572 1.00 78.00 82 LEU A N 1
ATOM 609 C CA . LEU A 1 82 ? -1.855 -17.803 -2.434 1.00 78.00 82 LEU A CA 1
ATOM 610 C C . LEU A 1 82 ? -2.724 -17.825 -1.177 1.00 78.00 82 LEU A C 1
ATOM 612 O O . LEU A 1 82 ? -2.187 -17.977 -0.090 1.00 78.00 82 LEU A O 1
ATOM 616 N N . ALA A 1 83 ? -4.044 -17.679 -1.312 1.00 80.94 83 ALA A N 1
ATOM 617 C CA . ALA A 1 83 ? 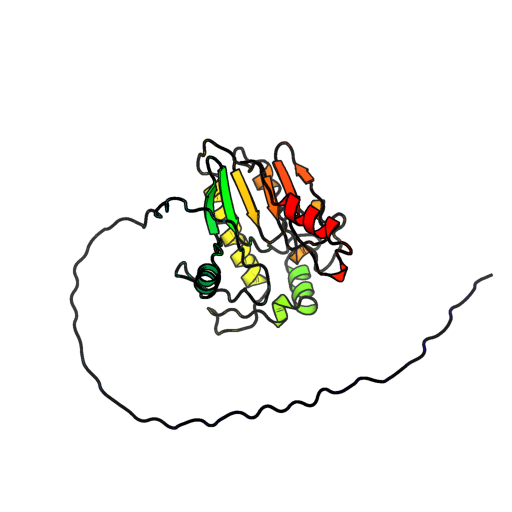-4.969 -17.781 -0.191 1.00 80.94 83 ALA A CA 1
ATOM 618 C C . ALA A 1 83 ? -5.031 -19.210 0.365 1.00 80.94 83 ALA A C 1
ATOM 620 O O . ALA A 1 83 ? -5.128 -19.376 1.576 1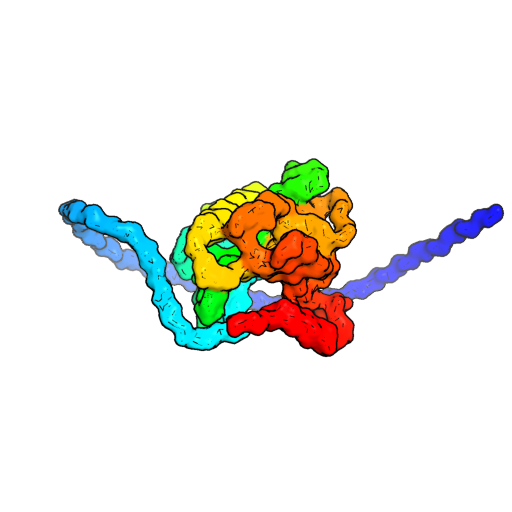.00 80.94 83 ALA A O 1
ATOM 621 N N . GLU A 1 84 ? -4.942 -20.226 -0.500 1.00 82.81 84 GLU A N 1
ATOM 622 C CA . GLU A 1 84 ? -4.844 -21.633 -0.080 1.00 82.81 84 GLU A CA 1
ATOM 623 C C . GLU A 1 84 ? -3.546 -21.887 0.687 1.00 82.81 84 GLU A C 1
ATOM 625 O O . GLU A 1 84 ? -3.592 -22.355 1.819 1.00 82.81 84 GLU A O 1
ATOM 630 N N . ILE A 1 85 ? -2.406 -21.483 0.115 1.00 83.50 85 ILE A N 1
ATOM 631 C CA . ILE A 1 85 ? -1.099 -21.603 0.773 1.00 83.50 85 ILE A CA 1
ATOM 632 C C . ILE A 1 85 ? -1.100 -20.838 2.100 1.00 83.50 85 ILE A C 1
ATOM 634 O O . ILE A 1 85 ? -0.659 -21.362 3.110 1.00 83.50 85 ILE A O 1
ATOM 638 N N . ALA A 1 86 ? -1.613 -19.608 2.140 1.00 82.62 86 ALA A N 1
ATOM 639 C CA . ALA A 1 86 ? -1.671 -18.842 3.381 1.00 82.62 86 ALA A CA 1
ATOM 640 C C . ALA A 1 86 ? -2.498 -19.577 4.451 1.00 82.62 86 ALA A C 1
ATOM 642 O O . ALA A 1 86 ? -2.049 -19.701 5.589 1.00 82.62 86 ALA A O 1
ATOM 643 N N . ALA A 1 87 ? -3.652 -20.136 4.073 1.00 83.44 87 ALA A N 1
ATOM 644 C CA . ALA A 1 87 ? -4.508 -20.888 4.984 1.00 83.44 87 ALA A CA 1
ATOM 645 C C . ALA A 1 87 ? -3.836 -22.161 5.527 1.00 83.44 87 ALA A C 1
ATOM 647 O O . ALA A 1 87 ? -3.963 -22.433 6.719 1.00 83.44 87 ALA A O 1
ATOM 648 N N . GLU A 1 88 ? -3.080 -22.896 4.701 1.00 86.50 88 GLU A N 1
ATOM 649 C CA . GLU A 1 88 ? -2.291 -24.068 5.133 1.00 86.50 88 GLU A CA 1
ATOM 650 C C . GLU A 1 88 ? -1.298 -23.725 6.257 1.00 86.50 88 GLU A C 1
ATOM 652 O O . GLU A 1 88 ? -1.001 -24.564 7.104 1.00 86.50 88 GLU A O 1
ATOM 657 N N . TRP A 1 89 ? -0.826 -22.477 6.304 1.00 85.31 89 TRP A N 1
ATOM 658 C CA . TRP A 1 89 ? 0.124 -21.980 7.302 1.00 85.31 89 TRP A CA 1
ATOM 659 C C . TRP A 1 89 ? -0.526 -21.131 8.406 1.00 85.31 89 TRP A C 1
ATOM 661 O O . TRP A 1 89 ? 0.177 -20.473 9.175 1.00 85.31 89 TRP A O 1
ATOM 671 N N . GLY A 1 90 ? -1.862 -21.109 8.492 1.00 81.94 90 GLY A N 1
ATOM 672 C CA . GLY A 1 90 ? -2.588 -20.309 9.486 1.00 81.94 90 GLY A CA 1
ATOM 673 C C . GLY A 1 90 ? -2.444 -18.794 9.290 1.00 81.94 90 GLY A C 1
ATOM 674 O O . GLY A 1 90 ? -2.574 -18.027 10.243 1.00 81.94 90 GLY A O 1
ATOM 675 N N . VAL A 1 91 ? -2.152 -18.352 8.065 1.00 82.06 91 VAL A N 1
ATOM 676 C CA . VAL A 1 91 ? -1.973 -16.946 7.688 1.00 82.06 91 VAL A CA 1
ATOM 677 C C . VAL A 1 91 ? -3.203 -16.448 6.933 1.00 82.06 91 VAL A C 1
ATOM 679 O O . VAL A 1 91 ? -3.700 -17.094 6.009 1.00 82.06 91 VAL A O 1
ATOM 682 N N . VAL A 1 92 ? -3.684 -15.254 7.279 1.00 82.31 92 VAL A N 1
ATOM 683 C CA . VAL A 1 92 ? -4.789 -14.624 6.547 1.00 82.31 92 VAL A CA 1
ATOM 684 C C . VAL A 1 92 ? -4.256 -13.913 5.312 1.00 82.31 92 VAL A C 1
ATOM 686 O O . VAL A 1 92 ? -3.511 -12.941 5.416 1.00 82.31 92 VAL A O 1
ATOM 689 N N . TYR A 1 93 ? -4.686 -14.358 4.133 1.00 84.31 93 TYR A N 1
ATOM 690 C CA . TYR A 1 93 ? -4.478 -13.624 2.887 1.00 84.31 93 TYR A CA 1
ATOM 691 C C . TYR A 1 93 ? -5.511 -12.498 2.748 1.00 84.31 93 TYR A C 1
ATOM 693 O O . TYR A 1 93 ? -6.707 -12.762 2.588 1.00 84.31 93 TYR A O 1
ATOM 701 N N . ALA A 1 94 ? -5.059 -11.243 2.794 1.00 88.31 94 ALA A N 1
ATOM 702 C CA . ALA A 1 94 ? -5.936 -10.080 2.947 1.00 88.31 94 ALA A CA 1
ATOM 703 C C . ALA A 1 94 ? -5.875 -9.074 1.789 1.00 88.31 94 ALA A C 1
ATOM 705 O O . ALA A 1 94 ? -5.806 -7.872 2.004 1.00 88.31 94 ALA A O 1
ATOM 706 N N . GLN A 1 95 ? -5.921 -9.548 0.543 1.00 90.94 95 GLN A N 1
ATOM 707 C CA . GLN A 1 95 ? -6.018 -8.660 -0.618 1.00 90.94 95 GLN A CA 1
ATOM 708 C C . GLN A 1 95 ? -7.448 -8.127 -0.800 1.00 90.94 95 GLN A C 1
ATOM 710 O O . GLN A 1 95 ? -8.354 -8.924 -1.047 1.00 90.94 95 GLN A O 1
ATOM 715 N N . LYS A 1 96 ? -7.630 -6.799 -0.739 1.00 93.19 96 LYS A N 1
ATOM 716 C CA . LYS A 1 96 ? -8.942 -6.126 -0.780 1.00 93.19 96 LYS A CA 1
ATOM 717 C C . LYS A 1 96 ? -9.922 -6.751 0.214 1.00 93.19 96 LYS A C 1
ATOM 719 O O . LYS A 1 96 ? -11.003 -7.211 -0.153 1.00 93.19 96 LYS A O 1
ATOM 724 N N . ARG A 1 97 ? -9.497 -6.846 1.475 1.00 92.81 97 ARG A N 1
ATOM 725 C CA . ARG A 1 97 ? -10.311 -7.406 2.557 1.00 92.81 97 ARG A CA 1
ATOM 726 C C . ARG A 1 97 ? -10.426 -6.441 3.717 1.00 92.81 97 ARG A C 1
ATOM 728 O O . ARG A 1 97 ? -9.456 -5.788 4.088 1.00 92.81 97 ARG A O 1
ATOM 735 N N . VAL A 1 98 ? -11.608 -6.443 4.318 1.00 93.06 98 VAL A N 1
ATOM 736 C CA . VAL A 1 98 ? -11.846 -5.847 5.625 1.00 93.06 98 VAL A CA 1
ATOM 737 C C . VAL A 1 98 ? -11.748 -6.940 6.679 1.00 93.06 98 VAL A C 1
ATOM 739 O O . VAL A 1 98 ? -12.432 -7.960 6.582 1.00 93.06 98 VAL A O 1
ATOM 742 N N . LEU A 1 99 ? -10.905 -6.727 7.681 1.00 91.06 99 LEU A N 1
ATOM 743 C CA . LEU A 1 99 ? -10.814 -7.571 8.867 1.00 91.06 99 LEU A CA 1
ATOM 744 C C . LEU A 1 99 ? -11.273 -6.780 10.088 1.00 91.06 99 LEU A C 1
ATOM 746 O O . LEU A 1 99 ? -11.263 -5.549 10.097 1.00 91.06 99 LEU A O 1
ATOM 750 N N . ARG A 1 100 ? -11.688 -7.499 11.127 1.00 88.94 100 ARG A N 1
ATOM 751 C CA . ARG A 1 100 ? -12.096 -6.909 12.400 1.00 88.94 100 ARG A CA 1
ATOM 752 C C . ARG A 1 100 ? -11.251 -7.486 13.516 1.00 88.94 100 ARG A C 1
ATOM 754 O O . ARG A 1 100 ? -11.093 -8.704 13.597 1.00 88.94 100 ARG A O 1
ATOM 761 N N . LEU A 1 101 ? -10.752 -6.605 14.369 1.00 84.31 101 LEU A N 1
ATOM 762 C CA . LEU A 1 101 ? -10.023 -6.947 15.578 1.00 84.31 101 LEU A CA 1
ATOM 763 C C . LEU A 1 101 ? -10.631 -6.133 16.721 1.00 84.31 101 LEU A C 1
ATOM 765 O O . LEU A 1 101 ? -10.422 -4.927 16.808 1.00 84.31 101 LEU A O 1
ATOM 769 N N . GLY A 1 102 ? -11.486 -6.773 17.523 1.00 86.88 102 GLY A N 1
ATOM 770 C CA . GLY A 1 102 ? -12.316 -6.064 18.501 1.00 86.88 102 GLY A CA 1
ATOM 771 C C . GLY A 1 102 ? -13.225 -5.021 17.834 1.00 86.88 102 GLY A C 1
ATOM 772 O O . GLY A 1 102 ? -13.978 -5.340 16.905 1.00 86.88 102 GLY A O 1
ATOM 773 N N . ALA A 1 103 ? -13.134 -3.772 18.300 1.00 89.94 103 ALA A N 1
ATOM 774 C CA . ALA A 1 103 ? -13.830 -2.613 17.729 1.00 89.94 103 ALA A CA 1
ATOM 775 C C . ALA A 1 103 ? -13.103 -1.992 16.517 1.00 89.94 103 ALA A C 1
ATOM 777 O O . ALA A 1 103 ? -13.630 -1.093 15.859 1.00 89.94 103 ALA A O 1
ATOM 778 N N . THR A 1 104 ? -11.903 -2.477 16.195 1.00 90.62 104 THR A N 1
ATOM 779 C CA . THR A 1 104 ? -11.053 -1.908 15.151 1.00 90.62 104 THR A CA 1
ATOM 780 C C . THR A 1 104 ? -11.292 -2.580 13.802 1.00 90.62 104 THR A C 1
ATOM 782 O O . THR A 1 104 ? -11.336 -3.811 13.688 1.00 90.62 104 THR A O 1
ATOM 785 N N . ARG A 1 105 ? -11.420 -1.764 12.751 1.00 93.69 105 ARG A N 1
ATOM 786 C CA . ARG A 1 105 ? -11.547 -2.204 11.355 1.00 93.69 105 ARG A CA 1
ATOM 787 C C . ARG A 1 105 ? -10.202 -2.083 10.651 1.00 93.69 105 ARG A C 1
ATOM 789 O O . ARG A 1 105 ? -9.629 -1.000 10.603 1.00 93.69 105 ARG A O 1
ATOM 796 N N . LEU A 1 106 ? -9.728 -3.178 10.064 1.00 93.81 106 LEU A N 1
ATOM 797 C CA . LEU A 1 106 ? -8.519 -3.209 9.248 1.00 93.81 106 LEU A CA 1
ATOM 798 C C . LEU A 1 106 ? -8.908 -3.292 7.772 1.00 93.81 106 LEU A C 1
ATOM 800 O O . LEU A 1 106 ? -9.643 -4.197 7.382 1.00 93.81 106 LEU A O 1
ATOM 804 N N . LEU A 1 107 ? -8.406 -2.374 6.954 1.00 95.25 107 LEU A N 1
ATOM 805 C CA . LEU A 1 107 ? -8.622 -2.329 5.513 1.00 95.25 107 LEU A CA 1
ATOM 806 C C . LEU A 1 107 ? -7.314 -2.705 4.821 1.00 95.25 107 LEU A C 1
ATOM 808 O O . LEU A 1 107 ? -6.329 -1.975 4.897 1.00 95.25 107 LEU A O 1
ATOM 812 N N . CYS A 1 108 ? -7.289 -3.866 4.176 1.00 95.06 108 CYS A N 1
ATOM 813 C CA . CYS A 1 108 ? -6.055 -4.478 3.704 1.00 95.06 108 CYS A CA 1
ATOM 814 C C . CYS A 1 108 ? -6.045 -4.603 2.175 1.00 95.06 108 CYS A C 1
ATOM 816 O O . CYS A 1 108 ? -6.943 -5.210 1.582 1.00 95.06 108 CYS A O 1
ATOM 818 N N . CYS A 1 109 ? -5.011 -4.070 1.520 1.00 93.69 109 CYS A N 1
ATOM 819 C CA . CYS A 1 109 ? -4.746 -4.302 0.097 1.00 93.69 109 CYS A CA 1
ATOM 820 C C . CYS A 1 109 ? -3.268 -4.051 -0.244 1.00 93.69 109 CYS A C 1
ATOM 822 O O . CYS A 1 109 ? -2.604 -3.255 0.397 1.00 93.69 109 CYS A O 1
ATOM 824 N N . THR A 1 110 ? -2.713 -4.672 -1.286 1.00 92.56 110 THR A N 1
ATOM 825 C CA . THR A 1 110 ? -1.319 -4.387 -1.702 1.00 92.56 110 THR A CA 1
ATOM 826 C C . THR A 1 110 ? -1.073 -2.948 -2.160 1.00 92.56 110 THR A C 1
ATOM 828 O O . THR A 1 110 ? 0.066 -2.478 -2.107 1.00 92.56 110 THR A O 1
ATOM 831 N N . LEU A 1 111 ? -2.129 -2.266 -2.603 1.00 94.12 111 LEU A N 1
ATOM 832 C CA . LEU A 1 111 ? -2.147 -0.931 -3.200 1.00 94.12 111 LEU A CA 1
ATOM 833 C C . LEU A 1 111 ? -1.429 -0.781 -4.553 1.00 94.12 111 LEU A C 1
ATOM 835 O O . LEU A 1 111 ? -2.040 -0.202 -5.432 1.00 94.12 111 LEU A O 1
ATOM 839 N N . TRP A 1 112 ? -0.233 -1.338 -4.781 1.00 94.06 112 TRP A N 1
ATOM 840 C CA . TRP A 1 112 ? 0.603 -1.017 -5.969 1.00 94.06 112 TRP A CA 1
ATOM 841 C C . TRP A 1 112 ? 0.838 0.496 -6.125 1.00 94.06 112 TRP A C 1
ATOM 843 O O . TRP A 1 112 ? 0.418 1.267 -5.265 1.00 94.06 112 TRP A O 1
ATOM 853 N N . THR A 1 113 ? 1.523 0.940 -7.180 1.00 93.94 113 THR A N 1
ATOM 854 C CA . THR A 1 113 ? 1.725 2.374 -7.443 1.00 93.94 113 THR A CA 1
ATOM 855 C C . THR A 1 113 ? 1.161 2.801 -8.793 1.00 93.94 113 THR A C 1
ATOM 857 O O . THR A 1 113 ? 1.064 2.014 -9.738 1.00 93.94 113 THR A O 1
ATOM 860 N N . ASP A 1 114 ? 0.786 4.074 -8.877 1.00 95.19 114 ASP A N 1
ATOM 861 C CA . ASP A 1 114 ? 0.387 4.769 -10.106 1.00 95.19 114 ASP A CA 1
ATOM 862 C C . ASP A 1 114 ? 1.575 5.246 -10.960 1.00 95.19 114 ASP A C 1
ATOM 864 O O . ASP A 1 114 ? 1.370 5.654 -12.110 1.00 95.19 114 ASP A O 1
ATOM 868 N N . LEU A 1 115 ? 2.794 5.148 -10.411 1.00 94.56 115 LEU A N 1
ATOM 869 C CA . LEU A 1 115 ? 4.061 5.618 -10.969 1.00 94.56 115 LEU A CA 1
ATOM 870 C C . LEU A 1 115 ? 4.112 7.136 -11.221 1.00 94.56 115 LEU A C 1
ATOM 872 O O . LEU A 1 115 ? 4.913 7.574 -12.044 1.00 94.56 115 LEU A O 1
ATOM 876 N N . GLU A 1 116 ? 3.300 7.951 -10.546 1.00 93.75 116 GLU A N 1
ATOM 877 C CA . GLU A 1 116 ? 3.190 9.385 -10.870 1.00 93.75 116 GLU A CA 1
ATOM 878 C C . GLU A 1 116 ? 4.248 10.280 -10.218 1.00 93.75 116 GLU A C 1
ATOM 880 O O . GLU A 1 116 ? 4.453 11.405 -10.668 1.00 93.75 116 GLU A O 1
ATOM 885 N N . LEU A 1 117 ? 4.955 9.803 -9.191 1.00 90.81 117 LEU A N 1
ATOM 886 C CA . LEU A 1 117 ? 5.923 10.635 -8.471 1.00 90.81 117 LEU A CA 1
ATOM 887 C C . LEU A 1 117 ? 7.072 11.126 -9.364 1.00 90.81 117 LEU A C 1
ATOM 889 O O . LEU A 1 117 ? 7.613 10.384 -10.181 1.00 90.81 117 LEU A O 1
ATOM 893 N N . GLY A 1 118 ? 7.509 12.369 -9.163 1.00 88.50 118 GLY A N 1
ATOM 894 C CA . GLY A 1 118 ? 8.643 12.939 -9.890 1.00 88.50 118 GLY A CA 1
ATOM 895 C C . GLY A 1 118 ? 8.320 13.188 -11.371 1.00 88.50 118 GLY A C 1
ATOM 896 O O . GLY A 1 118 ? 7.374 13.914 -11.665 1.00 88.50 118 GLY A O 1
ATOM 897 N N . PRO A 1 119 ? 9.088 12.638 -12.330 1.00 87.81 119 PRO A N 1
ATOM 898 C CA . PRO A 1 119 ? 8.998 13.033 -13.736 1.00 87.81 119 PRO A CA 1
ATOM 899 C C . PRO A 1 119 ? 7.798 12.431 -14.498 1.00 87.81 119 PRO A C 1
ATOM 901 O O . PRO A 1 119 ? 7.727 12.548 -15.724 1.00 87.81 119 PRO A O 1
ATOM 904 N N . GLY A 1 120 ? 6.871 11.781 -13.789 1.00 90.06 120 GLY A N 1
ATOM 905 C CA . GLY A 1 120 ? 5.602 11.282 -14.312 1.00 90.06 120 GLY A CA 1
ATOM 906 C C . GLY A 1 120 ? 5.622 9.836 -14.815 1.00 90.06 120 GLY A C 1
ATOM 907 O O . GLY A 1 120 ? 6.657 9.269 -15.191 1.00 90.06 120 GLY A O 1
ATOM 908 N N . ARG A 1 121 ? 4.420 9.243 -14.868 1.00 93.19 121 ARG A N 1
ATOM 909 C CA . ARG A 1 121 ? 4.178 7.818 -15.159 1.00 93.19 121 ARG A CA 1
ATOM 910 C C . ARG A 1 121 ? 4.934 7.254 -16.355 1.00 93.19 121 ARG A C 1
ATOM 912 O O . ARG A 1 121 ? 5.422 6.129 -16.280 1.00 93.19 121 ARG A O 1
ATOM 919 N N . VAL A 1 122 ? 5.015 7.988 -17.466 1.00 92.94 122 VAL A N 1
ATOM 920 C CA . VAL A 1 122 ? 5.634 7.479 -18.703 1.00 92.94 122 VAL A CA 1
ATOM 921 C C . VAL A 1 122 ? 7.130 7.230 -18.498 1.00 92.94 122 VAL A C 1
ATOM 923 O O . VAL A 1 122 ? 7.597 6.107 -18.695 1.00 92.94 122 VAL A O 1
ATOM 926 N N . ARG A 1 123 ? 7.873 8.243 -18.031 1.00 92.38 123 ARG A N 1
ATOM 927 C CA . ARG A 1 123 ? 9.325 8.139 -17.808 1.00 92.38 123 ARG A CA 1
ATOM 928 C C . ARG A 1 123 ? 9.640 7.127 -16.706 1.00 92.38 123 ARG A C 1
ATOM 930 O O . ARG A 1 123 ? 10.550 6.312 -16.860 1.00 92.38 123 ARG A O 1
ATOM 937 N N . ASN A 1 124 ? 8.847 7.124 -15.637 1.00 93.19 124 ASN A N 1
ATOM 938 C CA . ASN A 1 124 ? 8.996 6.166 -14.545 1.00 93.19 124 ASN A CA 1
ATOM 939 C C . ASN A 1 124 ? 8.738 4.730 -15.008 1.00 93.19 124 ASN A C 1
ATOM 941 O O . ASN A 1 124 ? 9.543 3.844 -14.735 1.00 93.19 124 ASN A O 1
ATOM 945 N N . GLY A 1 125 ? 7.672 4.500 -15.780 1.00 93.12 125 GLY A N 1
ATOM 946 C CA . GLY A 1 125 ? 7.338 3.199 -16.361 1.00 93.12 125 GLY A CA 1
ATOM 947 C C . GLY A 1 125 ? 8.467 2.622 -17.219 1.00 93.12 125 GLY A C 1
ATOM 948 O O . GLY A 1 125 ? 8.768 1.430 -17.143 1.00 93.12 125 GLY A O 1
ATOM 949 N N . GLU A 1 126 ? 9.147 3.464 -17.993 1.00 92.31 126 GLU A N 1
ATOM 950 C CA . GLU A 1 126 ? 10.327 3.049 -18.748 1.00 92.31 126 GLU A CA 1
ATOM 951 C C . GLU A 1 126 ? 11.538 2.731 -17.863 1.00 92.31 126 GLU A C 1
ATOM 953 O O . GLU A 1 126 ? 12.295 1.806 -18.170 1.00 92.31 126 GLU A O 1
ATOM 958 N N . ALA A 1 127 ? 11.753 3.495 -16.791 1.00 91.75 127 ALA A N 1
ATOM 959 C CA . ALA A 1 127 ? 12.870 3.293 -15.874 1.00 91.75 127 ALA A CA 1
ATOM 960 C C . ALA A 1 127 ? 12.713 1.989 -15.076 1.00 91.75 127 ALA A C 1
ATOM 962 O O . ALA A 1 127 ? 13.626 1.158 -15.046 1.00 91.75 127 ALA A O 1
ATOM 963 N N . VAL A 1 128 ? 11.534 1.755 -14.495 1.00 91.44 128 VAL A N 1
ATOM 964 C CA . VAL A 1 128 ? 11.272 0.597 -13.624 1.00 91.44 128 VAL A CA 1
ATOM 965 C C . VAL A 1 128 ? 11.395 -0.730 -14.368 1.00 91.44 128 VAL A C 1
ATOM 967 O O . VAL A 1 128 ? 11.913 -1.694 -13.812 1.00 91.44 128 VAL A O 1
ATOM 970 N N . VAL A 1 129 ? 11.024 -0.781 -15.653 1.00 91.19 129 VAL A N 1
ATOM 971 C CA . VAL A 1 129 ? 11.176 -1.991 -16.482 1.00 91.19 129 VAL A CA 1
ATOM 972 C C . VAL A 1 129 ? 12.645 -2.368 -16.687 1.00 91.19 129 VAL A C 1
ATOM 974 O O . VAL A 1 129 ? 12.966 -3.553 -16.800 1.00 91.19 129 VAL A O 1
ATOM 977 N N . ARG A 1 130 ? 13.544 -1.378 -16.744 1.00 88.69 130 ARG A N 1
ATOM 978 C CA . ARG A 1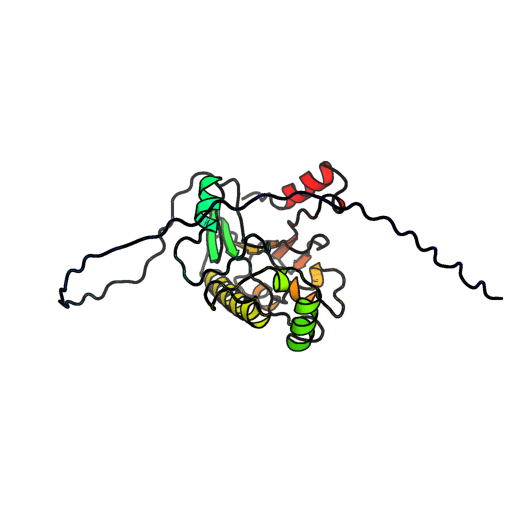 130 ? 14.984 -1.602 -16.947 1.00 88.69 130 ARG A CA 1
ATOM 979 C C . ARG A 1 130 ? 15.687 -2.031 -15.661 1.00 88.69 130 ARG A C 1
ATOM 981 O O . ARG A 1 130 ? 16.658 -2.780 -15.732 1.00 88.69 130 ARG A O 1
ATOM 988 N N . VAL A 1 131 ? 15.203 -1.559 -14.514 1.00 87.50 131 VAL A N 1
ATOM 989 C CA . VAL A 1 131 ? 15.909 -1.667 -13.231 1.00 87.50 131 VAL A CA 1
ATOM 990 C C . VAL A 1 131 ? 15.310 -2.740 -12.319 1.00 87.50 131 VAL A C 1
ATOM 992 O O . VAL A 1 131 ? 16.054 -3.528 -11.738 1.00 87.50 131 VAL A O 1
ATOM 995 N N . MET A 1 132 ? 13.982 -2.818 -12.193 1.00 86.44 132 MET A N 1
ATOM 996 C CA . MET A 1 132 ? 13.340 -3.658 -11.180 1.00 86.44 132 MET A CA 1
ATOM 997 C C . MET A 1 132 ? 13.130 -5.098 -11.650 1.00 86.44 132 MET A C 1
ATOM 999 O O . MET A 1 132 ? 12.626 -5.379 -12.744 1.00 86.44 132 MET A O 1
ATOM 1003 N N . ASN A 1 133 ? 13.466 -6.043 -10.771 1.00 84.44 133 ASN A N 1
ATOM 1004 C CA . ASN A 1 133 ? 13.295 -7.472 -11.030 1.00 84.44 133 ASN A CA 1
ATOM 1005 C C . ASN A 1 133 ? 11.825 -7.869 -11.188 1.00 84.44 133 ASN A C 1
ATOM 1007 O O . ASN A 1 133 ? 11.526 -8.810 -11.921 1.00 84.44 133 ASN A O 1
ATOM 1011 N N . ASP A 1 134 ? 10.913 -7.133 -10.569 1.00 83.38 134 ASP A N 1
ATOM 1012 C CA . ASP A 1 134 ? 9.464 -7.279 -10.648 1.00 83.38 134 ASP A CA 1
ATOM 1013 C C . ASP A 1 134 ? 8.986 -7.393 -12.100 1.00 83.38 134 ASP A C 1
ATOM 1015 O O . ASP A 1 134 ? 8.379 -8.394 -12.485 1.00 83.38 134 ASP A O 1
ATOM 1019 N N . TYR A 1 135 ? 9.385 -6.459 -12.963 1.00 85.56 135 TYR A N 1
ATOM 1020 C CA . TYR A 1 135 ? 9.010 -6.454 -14.383 1.00 85.56 135 TYR A CA 1
ATOM 1021 C C . TYR A 1 135 ? 9.734 -7.527 -15.216 1.00 85.56 135 TYR A C 1
ATOM 1023 O O . TYR A 1 135 ? 9.290 -7.901 -16.308 1.00 85.56 135 TYR A O 1
ATOM 1031 N N . ARG A 1 136 ? 10.833 -8.089 -14.700 1.00 84.81 136 ARG A N 1
ATOM 1032 C CA . ARG A 1 136 ? 11.551 -9.215 -15.322 1.00 84.81 136 ARG A CA 1
ATOM 1033 C C . ARG A 1 136 ? 10.945 -10.563 -14.935 1.00 84.81 136 ARG A C 1
ATOM 1035 O O . ARG A 1 136 ? 10.927 -11.487 -15.760 1.00 84.81 136 ARG A O 1
ATOM 1042 N N . MET A 1 137 ? 10.425 -10.684 -13.715 1.00 84.19 137 MET A N 1
ATOM 1043 C CA . MET A 1 137 ? 10.050 -11.952 -13.081 1.00 84.19 137 MET A CA 1
ATOM 1044 C C . MET A 1 137 ? 8.540 -12.177 -13.014 1.00 84.19 137 MET A C 1
ATOM 1046 O O . MET A 1 137 ? 8.097 -13.300 -13.253 1.00 84.19 137 MET A O 1
ATOM 1050 N N . MET A 1 138 ? 7.743 -11.135 -12.782 1.00 85.38 138 MET A N 1
ATOM 1051 C CA . MET A 1 138 ? 6.293 -11.274 -12.677 1.00 85.38 138 MET A CA 1
ATOM 1052 C C . MET A 1 138 ? 5.655 -11.562 -14.035 1.00 85.38 138 MET A C 1
ATOM 1054 O O . MET A 1 138 ? 6.130 -11.138 -15.099 1.00 85.38 138 MET A O 1
ATOM 1058 N N . ARG A 1 139 ? 4.572 -12.339 -14.000 1.00 84.19 139 ARG A N 1
ATOM 1059 C CA . ARG A 1 139 ? 3.809 -12.752 -15.179 1.00 84.19 139 ARG A CA 1
ATOM 1060 C C . ARG A 1 139 ? 2.327 -12.512 -14.941 1.00 84.19 139 ARG A C 1
ATOM 1062 O O . ARG A 1 139 ? 1.812 -12.789 -13.861 1.00 84.19 139 ARG A O 1
ATOM 1069 N N . HIS A 1 140 ? 1.646 -12.015 -15.966 1.00 83.31 140 HIS A N 1
ATOM 1070 C CA . HIS A 1 140 ? 0.216 -11.754 -15.920 1.00 83.31 140 HIS A CA 1
ATOM 1071 C C . HIS A 1 140 ? -0.554 -13.002 -16.367 1.00 83.31 140 HIS A C 1
ATOM 1073 O O . HIS A 1 140 ? -0.704 -13.256 -17.567 1.00 83.31 140 HIS A O 1
ATOM 1079 N N . ALA A 1 141 ? -1.037 -13.796 -15.407 1.00 80.31 141 ALA A N 1
ATOM 1080 C CA . ALA A 1 141 ? -1.683 -15.079 -15.690 1.00 80.31 141 ALA A CA 1
ATOM 1081 C C . ALA A 1 141 ? -2.922 -14.926 -16.590 1.00 80.31 141 ALA A C 1
ATOM 1083 O O . ALA A 1 141 ? -3.096 -15.697 -17.529 1.00 80.31 141 ALA A O 1
ATOM 1084 N N . GLY A 1 142 ? -3.709 -13.866 -16.385 1.00 77.31 142 GLY A N 1
ATOM 1085 C CA . GLY A 1 142 ? -4.901 -13.566 -17.188 1.00 77.31 142 GLY A CA 1
ATOM 1086 C C . GLY A 1 142 ? -4.642 -12.962 -18.576 1.00 77.31 142 GLY A C 1
ATOM 1087 O O . GLY A 1 142 ? -5.596 -12.644 -19.270 1.00 77.31 142 GLY A O 1
ATOM 1088 N N . ALA A 1 143 ? -3.384 -12.764 -18.993 1.00 83.00 143 ALA A N 1
ATOM 1089 C CA . ALA A 1 143 ? -3.046 -12.157 -20.292 1.00 83.00 143 ALA A CA 1
ATOM 1090 C C . ALA A 1 143 ? -2.005 -12.992 -21.044 1.00 83.00 143 ALA A C 1
ATOM 1092 O O . ALA A 1 143 ? -0.954 -12.495 -21.449 1.00 83.00 143 ALA A O 1
ATOM 1093 N N . GLY A 1 144 ? -2.266 -14.295 -21.168 1.00 83.56 144 GLY A N 1
ATOM 1094 C CA . GLY A 1 144 ? -1.371 -15.218 -21.868 1.00 83.56 144 GLY A CA 1
ATOM 1095 C C . GLY A 1 144 ? -0.018 -15.400 -21.177 1.00 83.56 144 GLY A C 1
ATOM 1096 O O . GLY A 1 144 ? 0.977 -15.669 -21.842 1.00 83.56 144 GLY A O 1
ATOM 1097 N N . TYR A 1 145 ? 0.041 -15.210 -19.853 1.00 86.25 145 TYR A N 1
ATOM 1098 C CA . TYR A 1 145 ? 1.254 -15.388 -19.047 1.00 86.25 145 TYR A CA 1
ATOM 1099 C C . TYR A 1 145 ? 2.448 -14.527 -19.502 1.00 86.25 145 TYR A C 1
ATOM 1101 O O . TYR A 1 145 ? 3.609 -14.862 -19.261 1.00 86.25 145 TYR A O 1
ATOM 1109 N N . ARG A 1 146 ? 2.186 -13.394 -20.166 1.00 91.50 146 ARG A N 1
ATOM 1110 C CA . ARG A 1 146 ? 3.228 -12.442 -20.574 1.00 91.50 146 ARG A CA 1
ATOM 1111 C C . ARG A 1 146 ? 3.867 -11.757 -19.364 1.00 91.50 146 ARG A C 1
ATOM 1113 O O . ARG A 1 146 ? 3.312 -11.763 -18.266 1.00 91.50 146 ARG A O 1
ATOM 1120 N N . ARG A 1 147 ? 5.015 -11.104 -19.573 1.00 89.88 147 ARG A N 1
ATOM 1121 C CA . ARG A 1 147 ? 5.598 -10.193 -18.570 1.00 89.88 147 ARG A CA 1
ATOM 1122 C C . ARG A 1 147 ? 4.598 -9.101 -18.194 1.00 89.88 147 ARG A C 1
ATOM 1124 O O . ARG A 1 147 ? 3.906 -8.568 -19.069 1.00 89.88 147 ARG A O 1
ATOM 1131 N N . VAL A 1 148 ? 4.542 -8.803 -16.900 1.00 89.81 148 VAL A N 1
ATOM 1132 C CA . VAL A 1 148 ? 3.797 -7.655 -16.379 1.00 89.81 148 VAL A CA 1
ATOM 1133 C C . VAL A 1 148 ? 4.389 -6.377 -16.966 1.00 89.81 148 VAL A C 1
ATOM 1135 O O . VAL A 1 148 ? 5.607 -6.245 -17.095 1.00 89.81 148 VAL A O 1
ATOM 1138 N N . ARG A 1 149 ? 3.514 -5.460 -17.363 1.00 93.31 149 ARG A N 1
ATOM 1139 C CA . ARG A 1 149 ? 3.846 -4.116 -17.836 1.00 93.31 149 ARG A CA 1
ATOM 1140 C C . ARG A 1 149 ? 3.500 -3.099 -16.745 1.00 93.31 149 ARG A C 1
ATOM 1142 O O . ARG A 1 149 ? 2.578 -3.362 -15.975 1.00 93.31 149 ARG A O 1
ATOM 1149 N N . PRO A 1 150 ? 4.154 -1.925 -16.719 1.00 94.06 150 PRO A N 1
ATOM 1150 C CA . PRO A 1 150 ? 3.793 -0.827 -15.817 1.00 94.06 150 PRO A CA 1
ATOM 1151 C C . PRO A 1 150 ? 2.291 -0.528 -15.812 1.00 94.06 150 PRO A C 1
ATOM 1153 O O . PRO A 1 150 ? 1.672 -0.472 -14.757 1.00 94.06 150 PRO A O 1
ATOM 1156 N N . SER A 1 151 ? 1.676 -0.472 -16.997 1.00 94.69 151 SER A N 1
ATOM 1157 C CA . SER A 1 151 ? 0.237 -0.240 -17.161 1.00 94.69 151 SER A CA 1
ATOM 1158 C C . SER A 1 151 ? -0.650 -1.261 -16.443 1.00 94.69 151 SER A C 1
ATOM 1160 O O . SER A 1 151 ? -1.737 -0.907 -16.003 1.00 94.69 151 SER A O 1
ATOM 1162 N N . ASP A 1 152 ? -0.210 -2.520 -16.323 1.00 93.38 152 ASP A N 1
ATOM 1163 C CA . ASP A 1 152 ? -0.994 -3.549 -15.634 1.00 93.38 152 ASP A CA 1
ATOM 1164 C C . ASP A 1 152 ? -1.049 -3.255 -14.130 1.00 93.38 152 ASP A C 1
ATOM 1166 O O . ASP A 1 152 ? -2.107 -3.351 -13.519 1.00 93.38 152 ASP A O 1
ATOM 1170 N N . LEU A 1 153 ? 0.085 -2.871 -13.535 1.00 92.69 153 LEU A N 1
ATOM 1171 C CA . LEU A 1 153 ? 0.168 -2.566 -12.106 1.00 92.69 153 LEU A CA 1
ATOM 1172 C C . LEU A 1 153 ? -0.500 -1.234 -11.771 1.00 92.69 153 LEU A C 1
ATOM 1174 O O . LEU A 1 153 ? -1.166 -1.151 -10.747 1.00 92.69 153 LEU A O 1
ATOM 1178 N N . VAL A 1 154 ? -0.416 -0.246 -12.666 1.00 95.62 154 VAL A N 1
ATOM 1179 C CA . VAL A 1 154 ? -1.167 1.014 -12.548 1.00 95.62 154 VAL A CA 1
ATOM 1180 C C . VAL A 1 154 ? -2.678 0.752 -12.560 1.00 95.62 154 VAL A C 1
ATOM 1182 O O . VAL A 1 154 ? -3.406 1.297 -11.736 1.00 95.62 154 VAL A O 1
ATOM 1185 N N . ALA A 1 155 ? -3.170 -0.127 -13.440 1.00 94.81 155 ALA A N 1
ATOM 1186 C CA . ALA A 1 155 ? -4.587 -0.497 -13.454 1.00 94.81 155 ALA A CA 1
ATOM 1187 C C . ALA A 1 155 ? -5.016 -1.173 -12.140 1.00 94.81 155 ALA A C 1
ATOM 1189 O O . ALA A 1 155 ? -6.052 -0.829 -11.571 1.00 94.81 155 ALA A O 1
ATOM 1190 N N . VAL A 1 156 ? -4.189 -2.087 -11.622 1.00 93.06 156 VAL A N 1
ATOM 1191 C CA . VAL A 1 156 ? -4.420 -2.736 -10.322 1.00 93.06 156 VAL A CA 1
ATOM 1192 C C . VAL A 1 156 ? -4.366 -1.720 -9.177 1.00 93.06 156 VAL A C 1
ATOM 1194 O O . VAL A 1 156 ? -5.153 -1.824 -8.237 1.00 93.06 156 VAL A O 1
ATOM 1197 N N . HIS A 1 157 ? -3.483 -0.722 -9.253 1.00 95.75 157 HIS A N 1
ATOM 1198 C CA . HIS A 1 157 ? -3.417 0.356 -8.274 1.00 95.75 157 HIS A CA 1
ATOM 1199 C C . HIS A 1 157 ? -4.726 1.137 -8.218 1.00 95.75 157 HIS A C 1
ATOM 1201 O O . HIS A 1 157 ? -5.307 1.275 -7.144 1.00 95.75 157 HIS A O 1
ATOM 1207 N N . HIS A 1 158 ? -5.243 1.575 -9.367 1.00 96.44 158 HIS A N 1
ATOM 1208 C CA . HIS A 1 158 ? -6.524 2.276 -9.419 1.00 96.44 158 HIS A CA 1
ATOM 1209 C C . HIS A 1 158 ? -7.681 1.412 -8.898 1.00 96.44 158 HIS A C 1
ATOM 1211 O O . HIS A 1 158 ? -8.516 1.908 -8.145 1.00 96.44 158 HIS A O 1
ATOM 1217 N N . GLU A 1 159 ? -7.704 0.113 -9.213 1.00 96.19 159 GLU A N 1
ATOM 1218 C CA . GLU A 1 159 ? -8.699 -0.825 -8.675 1.00 96.19 159 GLU A CA 1
ATOM 1219 C C . GLU A 1 159 ? -8.618 -0.946 -7.142 1.00 96.19 159 GLU A C 1
ATOM 1221 O O . GLU A 1 159 ? -9.641 -0.966 -6.454 1.00 96.19 159 GLU A O 1
ATOM 1226 N N . HIS A 1 160 ? -7.408 -1.045 -6.585 1.00 95.44 160 HIS A N 1
ATOM 1227 C CA . HIS A 1 160 ? -7.197 -1.141 -5.140 1.00 95.44 160 HIS A CA 1
ATOM 1228 C C . HIS A 1 160 ? -7.521 0.162 -4.417 1.00 95.44 160 HIS A C 1
ATOM 1230 O O . HIS A 1 160 ? -8.126 0.114 -3.347 1.00 95.44 160 HIS A O 1
ATOM 1236 N N . ARG A 1 161 ? -7.135 1.298 -5.000 1.00 95.75 161 ARG A N 1
ATOM 1237 C CA . ARG A 1 161 ? -7.425 2.630 -4.478 1.00 95.75 161 ARG A CA 1
ATOM 1238 C C . ARG A 1 161 ? -8.929 2.883 -4.437 1.00 95.75 161 ARG A C 1
ATOM 1240 O O . ARG A 1 161 ? -9.434 3.222 -3.376 1.00 95.75 161 ARG A O 1
ATOM 1247 N N . ALA A 1 162 ? -9.645 2.621 -5.531 1.00 95.81 162 ALA A N 1
ATOM 1248 C CA . ALA A 1 162 ? -11.095 2.798 -5.581 1.00 95.81 162 ALA A CA 1
ATOM 1249 C C . ALA A 1 162 ? -11.825 1.903 -4.565 1.00 95.81 162 ALA A C 1
ATOM 1251 O O . ALA A 1 162 ? -12.766 2.339 -3.906 1.00 95.81 162 ALA A O 1
ATOM 1252 N N . TRP A 1 163 ? -11.372 0.653 -4.396 1.00 96.75 163 TRP A N 1
ATOM 1253 C CA . TRP A 1 163 ? -11.890 -0.217 -3.337 1.00 96.75 163 TRP A CA 1
ATOM 1254 C C . TRP A 1 163 ? -11.633 0.372 -1.944 1.00 96.75 163 TRP A C 1
ATOM 1256 O O . TRP A 1 163 ? -12.544 0.411 -1.125 1.00 96.75 163 TRP A O 1
ATOM 1266 N N . LEU A 1 164 ? -10.414 0.849 -1.680 1.00 96.00 164 LEU A N 1
ATOM 1267 C CA . LEU A 1 164 ? -10.035 1.409 -0.384 1.00 96.00 164 LEU A CA 1
ATOM 1268 C C . LEU A 1 164 ? -10.845 2.669 -0.046 1.00 96.00 164 LEU A C 1
ATOM 1270 O O . LEU A 1 164 ? -11.391 2.751 1.049 1.00 96.00 164 LEU A O 1
ATOM 1274 N N . GLU A 1 165 ? -10.959 3.609 -0.987 1.00 94.69 165 GLU A N 1
ATOM 1275 C CA . GLU A 1 165 ? -11.781 4.821 -0.857 1.00 94.69 165 GLU A CA 1
ATOM 1276 C C . GLU A 1 165 ? -13.251 4.452 -0.586 1.00 94.69 165 GLU A C 1
ATOM 1278 O O . GLU A 1 165 ? -13.868 4.984 0.335 1.00 94.69 165 GLU A O 1
ATOM 1283 N N . GLY A 1 166 ? -13.793 3.463 -1.307 1.00 95.12 166 GLY A N 1
ATOM 1284 C CA . GLY A 1 166 ? -15.155 2.971 -1.089 1.00 95.12 166 GLY A CA 1
ATOM 1285 C C . GLY A 1 166 ? -15.382 2.340 0.290 1.00 95.12 166 GLY A C 1
ATOM 1286 O O . GLY A 1 166 ? -16.438 2.530 0.889 1.00 95.12 166 GLY A O 1
ATOM 1287 N N . GLU A 1 167 ? -14.406 1.603 0.823 1.00 95.31 167 GLU A N 1
ATOM 1288 C CA . GLU A 1 167 ? -14.487 1.023 2.170 1.00 95.31 167 GLU A CA 1
ATOM 1289 C C . GLU A 1 167 ? -14.304 2.070 3.277 1.00 95.31 167 GLU A C 1
ATOM 1291 O O . GLU A 1 167 ? -14.955 1.968 4.319 1.00 95.31 167 GLU A O 1
ATOM 1296 N N . LEU A 1 168 ? -13.450 3.077 3.061 1.00 93.88 168 LEU A N 1
ATOM 1297 C CA . LEU A 1 168 ? -13.276 4.201 3.985 1.00 93.88 168 LEU A CA 1
ATOM 1298 C C . LEU A 1 168 ? -14.540 5.061 4.051 1.00 93.88 168 LEU A C 1
ATOM 1300 O O . LEU A 1 168 ? -14.944 5.444 5.144 1.00 93.88 168 LEU A O 1
ATOM 1304 N N . ALA A 1 169 ? -15.204 5.301 2.917 1.00 92.88 169 ALA A N 1
ATOM 1305 C CA . ALA A 1 169 ? -16.431 6.092 2.847 1.00 92.88 169 ALA A CA 1
ATOM 1306 C C . ALA A 1 169 ? -17.615 5.482 3.621 1.00 92.88 169 ALA A C 1
ATOM 1308 O O . ALA A 1 169 ? -18.574 6.190 3.933 1.00 92.88 169 ALA A O 1
ATOM 1309 N N . GLN A 1 170 ? -17.569 4.185 3.938 1.00 91.94 170 GLN A N 1
ATOM 1310 C CA . GLN A 1 170 ? -18.603 3.541 4.742 1.00 91.94 170 GLN A CA 1
ATOM 1311 C C . GLN A 1 170 ? -18.532 4.016 6.205 1.00 91.94 170 GLN A C 1
ATOM 1313 O O . GLN A 1 170 ? -17.451 3.977 6.803 1.00 91.94 170 GLN A O 1
ATOM 1318 N N . PRO A 1 171 ? -19.673 4.375 6.823 1.00 90.56 171 PRO A N 1
ATOM 1319 C CA . PRO A 1 171 ? -19.722 4.718 8.240 1.00 90.56 171 PRO A CA 1
ATOM 1320 C C . PRO A 1 171 ? -19.146 3.604 9.121 1.00 90.56 171 PRO A C 1
ATOM 1322 O O . PRO A 1 171 ? -19.390 2.416 8.890 1.00 90.56 171 PRO A O 1
ATOM 1325 N N . TRP A 1 172 ? -18.384 3.987 10.144 1.00 91.38 172 TRP A N 1
ATOM 1326 C CA . TRP A 1 172 ? -17.824 3.058 11.120 1.00 91.38 172 TRP A CA 1
ATOM 1327 C C . TRP A 1 172 ? -17.650 3.744 12.472 1.00 91.38 172 TRP A C 1
ATOM 1329 O O . TRP A 1 172 ? -16.985 4.774 12.572 1.00 91.38 172 TRP A O 1
ATOM 1339 N N . GLU A 1 173 ? -18.219 3.145 13.512 1.00 88.50 173 GLU A N 1
ATOM 1340 C CA . GLU A 1 173 ? -18.065 3.592 14.894 1.00 88.50 173 GLU A CA 1
ATOM 1341 C C . GLU A 1 173 ? -16.903 2.818 15.530 1.00 88.50 173 GLU A C 1
ATOM 1343 O O . GLU A 1 173 ? -17.078 1.743 16.099 1.00 88.50 173 GLU A O 1
ATOM 1348 N N . GLY A 1 174 ? -15.681 3.326 15.350 1.00 91.06 174 GLY A N 1
ATOM 1349 C CA . GLY A 1 174 ? -14.472 2.747 15.940 1.00 91.06 174 GLY A CA 1
ATOM 1350 C C . GLY A 1 174 ? -13.185 3.115 15.196 1.00 91.06 174 GLY A C 1
ATOM 1351 O O . GLY A 1 174 ? -13.228 3.838 14.195 1.00 91.06 174 GLY A O 1
ATOM 1352 N N . PRO A 1 175 ? -12.025 2.611 15.653 1.00 91.19 175 PRO A N 1
ATOM 1353 C CA . PRO A 1 175 ? -10.759 2.855 14.980 1.00 91.19 175 PRO A CA 1
ATOM 1354 C C . PRO A 1 175 ? -10.701 2.179 13.606 1.00 91.19 175 PRO A C 1
ATOM 1356 O O . PRO A 1 175 ? -11.184 1.057 13.411 1.00 91.19 175 PRO A O 1
ATOM 1359 N N . ARG A 1 176 ? -10.062 2.857 12.654 1.00 93.25 176 ARG A N 1
ATOM 1360 C CA . ARG A 1 176 ? -9.742 2.338 11.323 1.00 93.25 176 ARG A CA 1
ATOM 1361 C C . ARG A 1 176 ? -8.237 2.275 11.144 1.00 93.25 176 ARG A C 1
ATOM 1363 O O . ARG A 1 176 ? -7.541 3.271 11.341 1.00 93.25 176 ARG A O 1
ATOM 1370 N N . ILE A 1 177 ? -7.759 1.122 10.706 1.00 93.44 177 ILE A N 1
ATOM 1371 C CA . ILE A 1 177 ? -6.372 0.905 10.312 1.00 93.44 177 ILE A CA 1
ATOM 1372 C C . ILE A 1 177 ? -6.363 0.532 8.839 1.00 93.44 177 ILE A C 1
ATOM 1374 O O . ILE A 1 177 ? -7.070 -0.386 8.425 1.00 93.44 177 ILE A O 1
ATOM 1378 N N . VAL A 1 178 ? -5.541 1.202 8.046 1.00 95.12 178 VAL A N 1
ATOM 1379 C CA . VAL A 1 178 ? -5.242 0.758 6.683 1.00 95.12 178 VAL A CA 1
ATOM 1380 C C . VAL A 1 178 ? -3.918 0.008 6.697 1.00 95.12 178 VAL A C 1
ATOM 1382 O O . VAL A 1 178 ? -2.974 0.413 7.369 1.00 95.12 178 VAL A O 1
ATOM 1385 N N . VAL A 1 179 ? -3.851 -1.105 5.971 1.00 94.19 179 VAL A N 1
ATOM 1386 C CA . VAL A 1 179 ? -2.631 -1.897 5.808 1.00 94.19 179 VAL A CA 1
ATOM 1387 C C . VAL A 1 179 ? -2.352 -2.053 4.322 1.00 94.19 179 VAL A C 1
ATOM 1389 O O . VAL A 1 179 ? -3.141 -2.677 3.604 1.00 94.19 179 VAL A O 1
ATOM 1392 N N . THR A 1 180 ? -1.224 -1.509 3.864 1.00 94.62 180 THR A N 1
ATOM 1393 C CA . THR A 1 180 ? -0.777 -1.629 2.473 1.00 94.62 180 THR A CA 1
ATOM 1394 C C . THR A 1 180 ? 0.618 -2.208 2.344 1.00 94.62 180 THR A C 1
ATOM 1396 O O . THR A 1 180 ? 1.415 -2.184 3.275 1.00 94.62 180 THR A O 1
ATOM 1399 N N . HIS A 1 181 ? 0.929 -2.775 1.175 1.00 92.44 181 HIS A N 1
ATOM 1400 C CA . HIS A 1 181 ? 2.32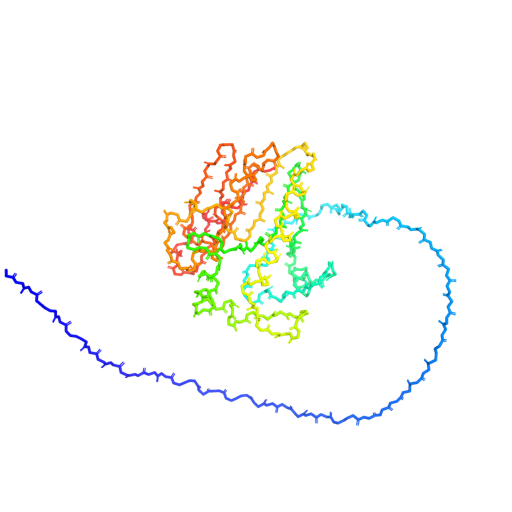2 -3.107 0.882 1.00 92.44 181 HIS A CA 1
ATOM 1401 C C . HIS A 1 181 ? 3.085 -1.863 0.434 1.00 92.44 181 HIS A C 1
ATOM 1403 O O . HIS A 1 181 ? 4.118 -1.558 1.013 1.00 92.44 181 HIS A O 1
ATOM 1409 N N . HIS A 1 182 ? 2.561 -1.148 -0.564 1.00 92.81 182 HIS A N 1
ATOM 1410 C CA . HIS A 1 182 ? 3.196 0.051 -1.106 1.00 92.81 182 HIS A CA 1
ATOM 1411 C C . HIS A 1 182 ? 2.903 1.280 -0.247 1.00 92.81 182 HIS A C 1
ATOM 1413 O O . HIS A 1 182 ? 1.910 1.333 0.489 1.00 92.81 182 HIS A O 1
ATOM 1419 N N . VAL A 1 183 ? 3.800 2.252 -0.358 1.00 93.19 183 VAL A N 1
ATOM 1420 C CA . VAL A 1 183 ? 3.851 3.453 0.466 1.00 93.19 183 VAL A CA 1
ATOM 1421 C C . VAL A 1 183 ? 2.765 4.451 0.018 1.00 93.19 183 VAL A C 1
ATOM 1423 O O . VAL A 1 183 ? 2.687 4.759 -1.173 1.00 93.19 183 VAL A O 1
ATOM 1426 N N . PRO A 1 184 ? 1.930 4.983 0.932 1.00 93.19 184 PRO A N 1
ATOM 1427 C CA . PRO A 1 184 ? 0.802 5.850 0.569 1.00 93.19 184 PRO A CA 1
ATOM 1428 C C . PRO A 1 184 ? 1.142 7.349 0.516 1.00 93.19 184 PRO A C 1
ATOM 1430 O O . PRO A 1 184 ? 0.272 8.158 0.201 1.00 93.19 184 PRO A O 1
ATOM 1433 N N . HIS A 1 185 ? 2.365 7.742 0.888 1.00 91.81 185 HIS A N 1
ATOM 1434 C CA . HIS A 1 185 ? 2.764 9.146 0.945 1.00 91.81 185 HIS A CA 1
ATOM 1435 C C . HIS A 1 185 ? 4.263 9.317 0.648 1.00 91.81 185 HIS A C 1
ATOM 1437 O O . HIS A 1 185 ? 5.079 8.655 1.288 1.00 91.81 185 HIS A O 1
ATOM 1443 N N . PRO A 1 186 ? 4.666 10.203 -0.278 1.00 89.69 186 PRO A N 1
ATOM 1444 C CA . PRO A 1 186 ? 6.059 10.304 -0.725 1.00 89.69 186 PRO A CA 1
ATOM 1445 C C . PRO A 1 186 ? 7.021 10.841 0.343 1.00 89.69 186 PRO A C 1
ATOM 1447 O O . PRO A 1 186 ? 8.197 10.487 0.345 1.00 89.69 186 PRO A O 1
ATOM 1450 N N . GLU A 1 187 ? 6.542 11.662 1.279 1.00 88.62 187 GLU A N 1
ATOM 1451 C CA . GLU A 1 187 ? 7.389 12.278 2.316 1.00 88.62 187 GLU A CA 1
ATOM 1452 C C . GLU A 1 187 ? 8.081 11.250 3.226 1.00 88.62 187 GLU A C 1
ATOM 1454 O O . GLU A 1 187 ? 9.202 11.481 3.679 1.00 88.62 187 GLU A O 1
ATOM 1459 N N . VAL A 1 188 ? 7.485 10.065 3.425 1.00 85.94 188 VAL A N 1
ATOM 1460 C CA . VAL A 1 188 ? 8.106 9.011 4.248 1.00 85.94 188 VAL A CA 1
ATOM 1461 C C . VAL A 1 188 ? 9.374 8.423 3.621 1.00 85.94 188 VAL A C 1
ATOM 1463 O O . VAL A 1 188 ? 10.155 7.790 4.329 1.00 85.94 188 VAL A O 1
ATOM 1466 N N . LEU A 1 189 ? 9.607 8.635 2.318 1.00 84.00 189 LEU A N 1
ATOM 1467 C CA . LEU A 1 189 ? 10.812 8.175 1.621 1.00 84.00 189 LEU A CA 1
ATOM 1468 C C . LEU A 1 189 ? 12.053 9.037 1.937 1.00 84.00 189 LEU A C 1
ATOM 1470 O O . LEU A 1 189 ? 13.167 8.645 1.598 1.00 84.00 189 LEU A O 1
ATOM 1474 N N . GLY A 1 190 ? 11.897 10.190 2.603 1.00 71.06 190 GLY A N 1
ATOM 1475 C CA . GLY A 1 190 ? 12.990 11.078 3.025 1.00 71.06 190 GLY A CA 1
ATOM 1476 C C . GLY A 1 190 ? 13.580 11.931 1.896 1.00 71.06 190 GLY A C 1
ATOM 1477 O O . GLY A 1 190 ? 13.587 13.155 1.995 1.00 71.06 190 GLY A O 1
ATOM 1478 N N . SER A 1 191 ? 14.030 11.313 0.805 1.00 65.75 191 SER A N 1
ATOM 1479 C CA . SER A 1 191 ? 14.299 11.999 -0.462 1.00 65.75 191 SER A CA 1
ATOM 1480 C C . SER A 1 191 ? 13.916 11.089 -1.614 1.00 65.75 191 SER A C 1
ATOM 1482 O O . SER A 1 191 ? 14.410 9.967 -1.690 1.00 65.75 191 SER A O 1
ATOM 1484 N N . TYR A 1 192 ? 13.078 11.585 -2.515 1.00 62.38 192 TYR A N 1
ATOM 1485 C CA . TYR A 1 192 ? 12.767 10.905 -3.763 1.00 62.38 192 TYR A CA 1
ATOM 1486 C C . TYR A 1 192 ? 13.302 11.763 -4.906 1.00 62.38 192 TYR A C 1
ATOM 1488 O O . TYR A 1 192 ? 12.965 12.942 -5.035 1.00 62.38 192 TYR A O 1
ATOM 1496 N N . ALA A 1 193 ? 14.205 11.187 -5.688 1.00 54.03 193 ALA A N 1
ATOM 1497 C CA . ALA A 1 193 ? 14.766 11.808 -6.878 1.00 54.03 193 ALA A CA 1
ATOM 1498 C C . ALA A 1 193 ? 14.380 10.960 -8.093 1.00 54.03 193 ALA A C 1
ATOM 1500 O O . ALA A 1 193 ? 13.910 9.833 -7.965 1.00 54.03 193 ALA A O 1
ATOM 1501 N N . GLU A 1 194 ? 14.520 11.525 -9.289 1.00 60.06 194 GLU A N 1
ATOM 1502 C CA . GLU A 1 194 ? 14.139 10.869 -10.542 1.00 60.06 194 GLU A CA 1
ATOM 1503 C C . GLU A 1 194 ? 14.600 9.398 -10.613 1.00 60.06 194 GLU A C 1
ATOM 1505 O O . GLU A 1 194 ? 15.767 9.097 -10.363 1.00 60.06 194 GLU A O 1
ATOM 1510 N N . GLY A 1 195 ? 13.714 8.474 -11.005 1.00 67.94 195 GLY A N 1
ATOM 1511 C CA . GLY A 1 195 ? 14.084 7.066 -11.165 1.00 67.94 195 GLY A CA 1
ATOM 1512 C C . GLY A 1 195 ? 12.991 6.084 -10.760 1.00 67.94 195 GLY A C 1
ATOM 1513 O O . GLY A 1 195 ? 11.836 6.220 -11.152 1.00 67.94 195 GLY A O 1
ATOM 1514 N N . VAL A 1 196 ? 13.375 5.039 -10.024 1.00 82.62 196 VAL A N 1
ATOM 1515 C CA . VAL A 1 196 ? 12.478 3.933 -9.642 1.00 82.62 196 VAL A CA 1
ATOM 1516 C C . VAL A 1 196 ? 11.655 4.206 -8.384 1.00 82.62 196 VAL A C 1
ATOM 1518 O O . VAL A 1 196 ? 10.815 3.382 -8.042 1.00 82.62 196 VAL A O 1
ATOM 1521 N N . ASP A 1 197 ? 11.842 5.350 -7.723 1.00 85.94 197 ASP A N 1
ATOM 1522 C CA . ASP A 1 197 ? 11.160 5.706 -6.468 1.00 85.94 197 ASP A CA 1
ATOM 1523 C C . ASP A 1 197 ? 9.630 5.713 -6.612 1.00 85.94 197 ASP A C 1
ATOM 1525 O O . ASP A 1 197 ? 8.905 5.286 -5.713 1.00 85.94 197 ASP A O 1
ATOM 1529 N N . ALA A 1 198 ? 9.128 6.086 -7.793 1.00 90.31 198 ALA A N 1
ATOM 1530 C CA . ALA A 1 198 ? 7.705 6.036 -8.123 1.00 90.31 198 ALA A CA 1
ATOM 1531 C C . ALA A 1 198 ? 7.116 4.610 -8.107 1.00 90.31 198 ALA A C 1
ATOM 1533 O O . ALA A 1 198 ? 5.898 4.437 -8.085 1.00 90.31 198 ALA A O 1
ATOM 1534 N N . ALA A 1 199 ? 7.954 3.569 -8.119 1.00 90.44 199 ALA A N 1
ATOM 1535 C CA . ALA A 1 199 ? 7.517 2.188 -7.929 1.00 90.44 199 ALA A CA 1
ATOM 1536 C C . ALA A 1 199 ? 7.273 1.823 -6.462 1.00 90.44 199 ALA A C 1
ATOM 1538 O O . ALA A 1 199 ? 6.658 0.793 -6.206 1.00 90.44 199 ALA A O 1
ATOM 1539 N N . TYR A 1 200 ? 7.730 2.648 -5.516 1.00 89.88 200 TYR A N 1
ATOM 1540 C CA . TYR A 1 200 ? 7.583 2.380 -4.089 1.00 89.88 200 TYR A CA 1
ATOM 1541 C C . TYR A 1 200 ? 6.389 3.101 -3.472 1.00 89.88 200 TYR A C 1
ATOM 1543 O O . TYR A 1 200 ? 5.716 2.530 -2.609 1.00 89.88 200 TYR A O 1
ATOM 1551 N N . ALA A 1 201 ? 6.124 4.332 -3.919 1.00 92.25 201 ALA A N 1
ATOM 1552 C CA . ALA A 1 201 ? 5.104 5.202 -3.350 1.00 92.25 201 ALA A CA 1
ATOM 1553 C C . ALA A 1 201 ? 4.169 5.817 -4.397 1.00 92.25 201 ALA A C 1
ATOM 1555 O O . ALA A 1 201 ? 4.559 6.065 -5.536 1.00 92.25 201 ALA A O 1
ATOM 1556 N N . SER A 1 202 ? 2.954 6.127 -3.951 1.00 93.62 202 SER A N 1
ATOM 1557 C CA . SER A 1 202 ? 2.009 7.018 -4.627 1.00 93.62 202 SER A CA 1
ATOM 1558 C C . SER A 1 202 ? 1.558 8.096 -3.648 1.00 93.62 202 SER A C 1
ATOM 1560 O O . SER A 1 202 ? 1.519 7.852 -2.443 1.00 93.62 202 SER A O 1
ATOM 1562 N N . ASP A 1 203 ? 1.225 9.286 -4.145 1.00 92.62 203 ASP A N 1
ATOM 1563 C CA . ASP A 1 203 ? 0.712 10.365 -3.299 1.00 92.62 203 ASP A CA 1
ATOM 1564 C C . ASP A 1 203 ? -0.799 10.211 -3.078 1.00 92.62 203 ASP A C 1
ATOM 1566 O O . ASP A 1 203 ? -1.618 10.553 -3.934 1.00 92.62 203 ASP A O 1
ATOM 1570 N N . LEU A 1 204 ? -1.171 9.678 -1.911 1.00 92.81 204 LEU A N 1
ATOM 1571 C CA . LEU A 1 204 ? -2.562 9.538 -1.479 1.00 92.81 204 LEU A CA 1
ATOM 1572 C C . LEU A 1 204 ? -2.975 10.594 -0.449 1.00 92.81 204 LEU A C 1
ATOM 1574 O O . LEU A 1 204 ? -3.962 10.397 0.260 1.00 92.81 204 LEU A O 1
ATOM 1578 N N . SER A 1 205 ? -2.285 11.741 -0.401 1.00 88.44 205 SER A N 1
ATOM 1579 C CA . SER A 1 205 ? -2.581 12.855 0.516 1.00 88.44 205 SER A CA 1
ATOM 1580 C C . SER A 1 205 ? -4.045 13.293 0.526 1.00 88.44 205 SER A C 1
ATOM 1582 O O . SER A 1 205 ? -4.527 13.800 1.536 1.00 88.44 205 SER A O 1
ATOM 1584 N N . ALA A 1 206 ? -4.762 13.120 -0.588 1.00 86.12 206 ALA A N 1
ATOM 1585 C CA . ALA A 1 206 ? -6.185 13.435 -0.680 1.00 86.12 206 ALA A CA 1
ATOM 1586 C C . ALA A 1 206 ? -7.034 12.563 0.262 1.00 86.12 206 ALA A C 1
ATOM 1588 O O . ALA A 1 206 ? -7.804 13.111 1.045 1.00 86.12 206 ALA A O 1
ATOM 1589 N N . ILE A 1 207 ? -6.808 11.243 0.267 1.00 83.75 207 ILE A N 1
ATOM 1590 C CA . ILE A 1 207 ? -7.505 10.283 1.144 1.00 83.75 207 ILE A CA 1
ATOM 1591 C C . ILE A 1 207 ? -7.245 10.622 2.618 1.00 83.75 207 ILE A C 1
ATOM 1593 O O . ILE A 1 207 ? -8.119 10.480 3.470 1.00 83.75 207 ILE A O 1
ATOM 1597 N N . LEU A 1 208 ? -6.044 11.128 2.920 1.00 71.25 208 LEU A N 1
ATOM 1598 C CA . LEU A 1 208 ? -5.638 11.494 4.279 1.00 71.25 208 LEU A CA 1
ATOM 1599 C C . LEU A 1 208 ? -6.418 12.688 4.846 1.00 71.25 208 LEU A C 1
ATOM 1601 O O . LEU A 1 208 ? -6.453 12.875 6.060 1.00 71.25 208 LEU A O 1
ATOM 1605 N N . LYS A 1 209 ? -7.011 13.514 3.978 1.00 72.94 209 LYS A N 1
ATOM 1606 C CA . LYS A 1 209 ? -7.735 14.739 4.351 1.00 72.94 209 LYS A CA 1
ATOM 1607 C C . LYS A 1 209 ? -9.246 14.533 4.445 1.00 72.94 209 LYS A C 1
ATOM 1609 O O . LYS A 1 209 ? -9.958 15.458 4.831 1.00 72.94 209 LYS A O 1
ATOM 1614 N N . GLU A 1 210 ? -9.747 13.356 4.084 1.00 77.62 210 GLU A N 1
ATOM 1615 C CA . GLU A 1 210 ? -11.176 13.059 4.119 1.00 77.62 210 GLU A CA 1
ATOM 1616 C C . GLU A 1 210 ? -11.686 12.874 5.554 1.00 77.62 210 GLU A C 1
ATOM 1618 O O . GLU A 1 210 ? -10.962 12.428 6.445 1.00 77.62 210 GLU A O 1
ATOM 1623 N N . LEU A 1 211 ? -12.980 13.144 5.771 1.00 74.56 211 LEU A N 1
ATOM 1624 C CA . LEU A 1 211 ? -13.663 12.914 7.056 1.00 74.56 211 LEU A CA 1
ATOM 1625 C C . LEU A 1 211 ? -13.460 11.480 7.568 1.00 74.56 211 LEU A C 1
ATOM 1627 O O . LEU A 1 211 ? -13.438 11.208 8.769 1.00 74.56 211 LEU A O 1
ATOM 1631 N N . HIS A 1 212 ? -13.315 10.555 6.625 1.00 82.12 212 HIS A N 1
ATOM 1632 C CA . HIS A 1 212 ? -13.191 9.142 6.880 1.00 82.12 212 HIS A CA 1
ATOM 1633 C C . HIS A 1 212 ? -11.748 8.614 6.831 1.00 82.12 212 HIS A C 1
ATOM 1635 O O . HIS A 1 212 ? -11.547 7.406 6.712 1.00 82.12 212 HIS A O 1
ATOM 1641 N N . ALA A 1 213 ? -10.752 9.491 6.990 1.00 85.75 213 ALA A N 1
ATOM 1642 C CA . ALA A 1 213 ? -9.354 9.090 7.078 1.00 85.75 213 ALA A CA 1
ATOM 1643 C C . ALA A 1 213 ? -9.123 8.031 8.182 1.00 85.75 213 ALA A C 1
ATOM 1645 O O . ALA A 1 213 ? -9.804 8.033 9.225 1.00 85.75 213 ALA A O 1
ATOM 1646 N N . PRO A 1 214 ? -8.186 7.092 7.967 1.00 91.56 214 PRO A N 1
ATOM 1647 C CA . PRO A 1 214 ? -7.841 6.109 8.980 1.00 91.56 214 PRO A CA 1
ATOM 1648 C C . PRO A 1 214 ? -7.088 6.750 10.149 1.00 91.56 214 PRO A C 1
ATOM 1650 O O . PRO A 1 214 ? -6.499 7.818 10.026 1.00 91.56 214 PRO A O 1
ATOM 1653 N N . ASN A 1 215 ? -7.095 6.079 11.298 1.00 91.94 215 ASN A N 1
ATOM 1654 C CA . ASN A 1 215 ? -6.311 6.492 12.461 1.00 91.94 215 ASN A CA 1
ATOM 1655 C C . ASN A 1 215 ? -4.831 6.153 12.263 1.00 91.94 215 ASN A C 1
ATOM 1657 O O . ASN A 1 215 ? -3.957 6.943 12.606 1.00 91.94 215 ASN A O 1
ATOM 1661 N N . VAL A 1 216 ? -4.563 4.977 11.690 1.00 92.56 216 VAL A N 1
ATOM 1662 C CA . VAL A 1 216 ? -3.211 4.485 11.420 1.00 92.56 216 VAL A CA 1
ATOM 1663 C C . VAL A 1 216 ? -3.157 3.875 10.025 1.00 92.56 216 VAL A C 1
ATOM 1665 O O . VAL A 1 216 ? -4.067 3.150 9.618 1.00 92.56 216 VAL A O 1
ATOM 1668 N N . TRP A 1 217 ? -2.074 4.136 9.303 1.00 93.81 217 TRP A N 1
ATOM 1669 C CA . TRP A 1 217 ? -1.755 3.499 8.034 1.00 93.81 217 TRP A CA 1
ATOM 1670 C C . TRP A 1 217 ? -0.424 2.756 8.154 1.00 93.81 217 TRP A C 1
ATOM 1672 O O . TRP A 1 217 ? 0.650 3.356 8.188 1.00 93.81 217 TRP A O 1
ATOM 1682 N N . LEU A 1 218 ? -0.497 1.429 8.212 1.00 92.94 218 LEU A N 1
ATOM 1683 C CA . LEU A 1 218 ? 0.666 0.549 8.210 1.00 92.94 218 LEU A CA 1
ATOM 1684 C C . LEU A 1 218 ? 1.074 0.261 6.766 1.00 92.94 218 LEU A C 1
ATOM 1686 O O . LEU A 1 218 ? 0.244 -0.170 5.961 1.00 92.94 218 LEU A O 1
ATOM 1690 N N . PHE A 1 219 ? 2.343 0.465 6.436 1.00 92.12 219 PHE A N 1
ATOM 1691 C CA . PHE A 1 219 ? 2.854 0.199 5.094 1.00 92.12 219 PHE A CA 1
ATOM 1692 C C . PHE A 1 219 ? 4.220 -0.491 5.117 1.00 92.12 219 PHE A C 1
ATOM 1694 O O . PHE A 1 219 ? 4.934 -0.474 6.121 1.00 92.12 219 PHE A O 1
ATOM 1701 N N . GLY A 1 220 ? 4.575 -1.128 4.002 1.00 88.06 220 GLY A N 1
ATOM 1702 C CA . GLY A 1 220 ? 5.843 -1.830 3.833 1.00 88.06 220 GLY A CA 1
ATOM 1703 C C . GLY A 1 220 ? 6.632 -1.326 2.625 1.00 88.06 220 GLY A C 1
ATOM 1704 O O . GLY A 1 220 ? 6.581 -0.149 2.277 1.00 88.06 220 GLY A O 1
ATOM 1705 N N . HIS A 1 221 ? 7.350 -2.254 1.986 1.00 86.06 221 HIS A N 1
ATOM 1706 C CA . HIS A 1 221 ? 8.080 -2.106 0.718 1.00 86.06 221 HIS A CA 1
ATOM 1707 C C . HIS A 1 221 ? 9.280 -1.137 0.722 1.00 86.06 221 HIS A C 1
ATOM 1709 O O . HIS A 1 221 ? 10.267 -1.397 0.041 1.00 86.06 221 HIS A O 1
ATOM 1715 N N . ALA A 1 222 ? 9.253 -0.077 1.529 1.00 82.81 222 ALA A N 1
ATOM 1716 C CA . ALA A 1 222 ? 10.354 0.862 1.703 1.00 82.81 222 ALA A CA 1
ATOM 1717 C C . ALA A 1 222 ? 11.085 0.601 3.029 1.00 82.81 222 ALA A C 1
ATOM 1719 O O . ALA A 1 222 ? 10.613 0.967 4.104 1.00 82.81 222 ALA A O 1
ATOM 1720 N N . HIS A 1 223 ? 12.250 -0.045 2.960 1.00 81.25 223 HIS A N 1
ATOM 1721 C CA . HIS A 1 223 ? 12.996 -0.520 4.135 1.00 81.25 223 HIS A CA 1
ATOM 1722 C C . HIS A 1 223 ? 13.626 0.600 4.985 1.00 81.25 223 HIS A C 1
ATOM 1724 O O . HIS A 1 223 ? 13.904 0.388 6.164 1.00 81.25 223 HIS A O 1
ATOM 1730 N N . ASN A 1 224 ? 13.788 1.790 4.397 1.00 73.75 224 ASN A N 1
ATOM 1731 C CA . ASN A 1 224 ? 14.339 2.991 5.038 1.00 73.75 224 ASN A CA 1
ATOM 1732 C C . ASN A 1 224 ? 13.286 4.091 5.257 1.00 73.75 224 ASN A C 1
ATOM 1734 O O . ASN A 1 224 ? 13.641 5.228 5.573 1.00 73.75 224 ASN A O 1
ATOM 1738 N N . ALA A 1 225 ? 12.000 3.781 5.053 1.00 75.38 225 ALA A N 1
ATOM 1739 C CA . ALA A 1 225 ? 10.945 4.766 5.240 1.00 75.38 225 ALA A CA 1
ATOM 1740 C C . ALA A 1 225 ? 10.767 5.130 6.716 1.00 75.38 225 ALA A C 1
ATOM 1742 O O . ALA A 1 225 ? 10.889 4.289 7.611 1.00 75.38 225 ALA A O 1
ATOM 1743 N N . ARG A 1 226 ? 10.459 6.404 6.948 1.00 83.31 226 ARG A N 1
ATOM 1744 C CA . ARG A 1 226 ? 10.224 6.967 8.279 1.00 83.31 226 ARG A CA 1
ATOM 1745 C C . ARG A 1 226 ? 8.740 6.938 8.617 1.00 83.31 226 ARG A C 1
ATOM 1747 O O . ARG A 1 226 ? 7.895 6.878 7.726 1.00 83.31 226 ARG A O 1
ATOM 1754 N N . ASP A 1 227 ? 8.440 7.005 9.908 1.00 87.88 227 ASP A N 1
ATOM 1755 C CA . ASP A 1 227 ? 7.068 7.257 10.338 1.00 87.88 227 ASP A CA 1
ATOM 1756 C C . ASP A 1 227 ? 6.738 8.730 10.094 1.00 87.88 227 ASP A C 1
ATOM 1758 O O . ASP A 1 227 ? 7.617 9.593 10.171 1.00 87.88 227 ASP A O 1
ATOM 1762 N N . LEU A 1 228 ? 5.477 9.009 9.783 1.00 89.56 228 LEU A N 1
ATOM 1763 C CA . LEU A 1 228 ? 5.000 10.357 9.506 1.00 89.56 228 LEU A CA 1
ATOM 1764 C C . LEU A 1 228 ? 3.651 10.576 10.176 1.00 89.56 228 LEU A C 1
ATOM 1766 O O . LEU A 1 228 ? 2.739 9.767 10.034 1.00 89.56 228 LEU A O 1
ATOM 1770 N N . GLN A 1 229 ? 3.513 11.707 10.859 1.00 88.44 229 GLN A N 1
ATOM 1771 C CA . GLN A 1 229 ? 2.239 12.153 11.401 1.00 88.44 229 GLN A CA 1
ATOM 1772 C C . GLN A 1 229 ? 1.602 13.151 10.429 1.00 88.44 229 GLN A C 1
ATOM 1774 O O . GLN A 1 229 ? 2.147 14.229 10.202 1.00 88.44 229 GLN A O 1
ATOM 1779 N N . VAL A 1 230 ? 0.429 12.820 9.885 1.00 83.69 230 VAL A N 1
ATOM 1780 C CA . VAL A 1 230 ? -0.361 13.722 9.032 1.00 83.69 230 VAL A CA 1
ATOM 1781 C C . VAL A 1 230 ? -1.654 14.066 9.762 1.00 83.69 230 VAL A C 1
ATOM 1783 O O . VAL A 1 230 ? -2.612 13.293 9.794 1.00 83.69 230 VAL A O 1
ATOM 1786 N N . GLY A 1 231 ? -1.679 15.236 10.404 1.00 83.12 231 GLY A N 1
ATOM 1787 C CA . GLY A 1 231 ? -2.792 15.632 11.267 1.00 83.12 231 GLY A CA 1
ATOM 1788 C C . GLY A 1 231 ? -2.980 14.636 12.415 1.00 83.12 231 GLY A C 1
ATOM 1789 O O . GLY A 1 231 ? -2.099 14.480 13.257 1.00 83.12 231 GLY A O 1
ATOM 1790 N N . ARG A 1 232 ? -4.130 13.953 12.456 1.00 80.25 232 ARG A N 1
ATOM 1791 C CA . ARG A 1 232 ? -4.439 12.927 13.473 1.00 80.25 232 ARG A CA 1
ATOM 1792 C C . ARG A 1 232 ? -4.064 11.505 13.057 1.00 80.25 232 ARG A C 1
ATOM 1794 O O . ARG A 1 232 ? -4.168 10.605 13.882 1.00 80.25 232 ARG A O 1
ATOM 1801 N N . MET A 1 233 ? -3.664 11.305 11.806 1.00 87.44 233 MET A N 1
ATOM 1802 C CA . MET A 1 233 ? -3.323 9.991 11.284 1.00 87.44 233 MET A CA 1
ATOM 1803 C C . MET A 1 233 ? -1.822 9.747 11.372 1.00 87.44 233 MET A C 1
ATOM 1805 O O . MET A 1 233 ? -1.014 10.605 11.014 1.00 87.44 233 MET A O 1
ATOM 1809 N N . GLU A 1 234 ? -1.472 8.532 11.766 1.00 91.62 234 GLU A N 1
ATOM 1810 C CA . GLU A 1 234 ? -0.094 8.070 11.816 1.00 91.62 234 GLU A CA 1
ATOM 1811 C C . GLU A 1 234 ? 0.218 7.109 10.662 1.00 91.62 234 GLU A C 1
ATOM 1813 O O . GLU A 1 234 ? -0.469 6.106 10.469 1.00 91.62 234 GLU A O 1
ATOM 1818 N N . LEU A 1 235 ? 1.271 7.390 9.899 1.00 91.94 235 LEU A N 1
ATOM 1819 C CA . LEU A 1 235 ? 1.837 6.478 8.910 1.00 91.94 235 LEU A CA 1
ATOM 1820 C C . LEU A 1 235 ? 3.024 5.762 9.546 1.00 91.94 235 LEU A C 1
ATOM 1822 O O . LEU A 1 235 ? 3.997 6.414 9.925 1.00 91.94 235 LEU A O 1
ATOM 1826 N N . ARG A 1 236 ? 2.974 4.429 9.612 1.00 91.62 236 ARG A N 1
ATOM 1827 C CA . ARG A 1 236 ? 4.053 3.612 10.186 1.00 91.62 236 ARG A CA 1
ATOM 1828 C C . ARG A 1 236 ? 4.640 2.660 9.160 1.00 91.62 236 ARG A C 1
ATOM 1830 O O . ARG A 1 236 ? 3.925 1.835 8.583 1.00 91.62 236 ARG A O 1
ATOM 1837 N N . CYS A 1 237 ? 5.958 2.717 9.005 1.00 89.69 237 CYS A N 1
ATOM 1838 C CA . CYS A 1 237 ? 6.676 1.710 8.236 1.00 89.69 237 CYS A CA 1
ATOM 1839 C C . CYS A 1 237 ? 6.878 0.448 9.087 1.00 89.69 237 CYS A C 1
ATOM 1841 O O . CYS A 1 237 ? 7.532 0.486 10.134 1.00 89.69 237 CYS A O 1
ATOM 1843 N N . VAL A 1 238 ? 6.345 -0.677 8.607 1.00 87.75 238 VAL A N 1
ATOM 1844 C CA . VAL A 1 238 ? 6.492 -2.014 9.213 1.00 87.75 238 VAL A CA 1
ATOM 1845 C C . VAL A 1 238 ? 7.363 -2.945 8.358 1.00 87.75 238 VAL A C 1
ATOM 1847 O O . VAL A 1 238 ? 7.332 -4.166 8.509 1.00 87.75 238 VAL A O 1
ATOM 1850 N N . SER A 1 239 ? 8.150 -2.379 7.437 1.00 84.38 239 SER A N 1
ATOM 1851 C CA . SER A 1 239 ? 9.139 -3.129 6.659 1.00 84.38 239 SER A CA 1
ATOM 1852 C C . SER A 1 239 ? 10.225 -3.690 7.568 1.00 84.38 239 SER A C 1
ATOM 1854 O O . SER A 1 239 ? 10.882 -2.943 8.288 1.00 84.38 239 SER A O 1
ATOM 1856 N N . LEU A 1 240 ? 10.475 -4.998 7.479 1.00 79.25 240 LEU A N 1
ATOM 1857 C CA . LEU A 1 240 ? 11.608 -5.605 8.174 1.00 79.25 240 LEU A CA 1
ATOM 1858 C C . LEU A 1 240 ? 12.935 -5.289 7.499 1.00 79.25 240 LEU A C 1
ATOM 1860 O O . LEU A 1 240 ? 13.897 -5.070 8.212 1.00 79.25 240 LEU A O 1
ATOM 1864 N N . GLY A 1 241 ? 12.989 -5.190 6.174 1.00 76.75 241 GLY A N 1
ATOM 1865 C CA . GLY A 1 241 ? 14.256 -5.061 5.458 1.00 76.75 241 GLY A CA 1
ATOM 1866 C C . GLY A 1 241 ? 14.932 -6.399 5.166 1.00 76.75 241 GLY A C 1
ATOM 1867 O O . GLY A 1 241 ? 14.435 -7.468 5.533 1.00 76.75 241 GLY A O 1
ATOM 1868 N N . TYR A 1 242 ? 16.055 -6.333 4.464 1.00 78.00 242 TYR A N 1
ATOM 1869 C CA . TYR A 1 242 ? 16.968 -7.447 4.263 1.00 78.00 242 TYR A CA 1
ATOM 1870 C C . TYR A 1 242 ? 17.858 -7.657 5.501 1.00 78.00 242 TYR A C 1
ATOM 1872 O O . TYR A 1 242 ? 18.033 -6.731 6.295 1.00 78.00 242 TYR A O 1
ATOM 1880 N N . PRO A 1 243 ? 18.434 -8.862 5.690 1.00 77.06 243 PRO A N 1
ATOM 1881 C CA . PRO A 1 243 ? 19.305 -9.143 6.834 1.00 77.06 243 PRO A CA 1
ATOM 1882 C C . PRO A 1 243 ? 20.500 -8.189 6.981 1.00 77.06 243 PRO A C 1
ATOM 1884 O O . PRO A 1 243 ? 20.946 -7.948 8.092 1.00 77.06 243 PRO A O 1
ATOM 1887 N N . ASP A 1 244 ? 21.013 -7.641 5.881 1.00 80.75 244 ASP A N 1
ATOM 1888 C CA . ASP A 1 244 ? 22.108 -6.665 5.852 1.00 80.75 244 ASP A CA 1
ATOM 1889 C C . ASP A 1 244 ? 21.659 -5.217 6.117 1.00 80.75 244 ASP A C 1
ATOM 1891 O O . ASP A 1 244 ? 22.495 -4.346 6.324 1.00 80.75 244 ASP A O 1
ATOM 1895 N N . GLU A 1 245 ? 20.351 -4.952 6.155 1.00 76.69 245 GLU A N 1
ATOM 1896 C CA . GLU A 1 245 ? 19.780 -3.638 6.489 1.00 76.69 245 GLU A CA 1
ATOM 1897 C C . GLU A 1 245 ? 19.350 -3.536 7.962 1.00 76.69 245 GLU A C 1
ATOM 1899 O O . GLU A 1 245 ? 18.995 -2.452 8.436 1.00 76.69 245 GLU A O 1
ATOM 1904 N N . VAL A 1 246 ? 19.337 -4.659 8.689 1.00 74.69 246 VAL A N 1
ATOM 1905 C CA . VAL A 1 246 ? 18.995 -4.722 10.114 1.00 74.69 246 VAL A CA 1
ATOM 1906 C C . VAL A 1 246 ? 20.047 -5.532 10.848 1.00 74.69 246 VAL A C 1
ATOM 1908 O O . VAL A 1 246 ? 19.998 -6.756 10.893 1.00 74.69 246 VAL A O 1
ATOM 1911 N N . GLU A 1 247 ? 21.003 -4.823 11.436 1.00 67.38 247 GLU A N 1
ATOM 1912 C CA . GLU A 1 247 ? 22.232 -5.421 11.960 1.00 67.38 247 GLU A CA 1
ATOM 1913 C C . GLU A 1 247 ? 22.050 -6.166 13.295 1.00 67.38 247 GLU A C 1
ATOM 1915 O O . GLU A 1 247 ? 22.908 -6.967 13.663 1.00 67.38 247 GLU A O 1
ATOM 1920 N N . THR A 1 248 ? 20.950 -5.934 14.027 1.00 79.50 248 THR A N 1
ATOM 1921 C CA . THR A 1 248 ? 20.751 -6.499 15.374 1.00 79.50 248 THR A CA 1
ATOM 1922 C C . THR A 1 248 ? 19.380 -7.140 15.575 1.00 79.50 248 THR A C 1
ATOM 1924 O O . THR A 1 248 ? 18.371 -6.726 14.994 1.00 79.50 248 THR A O 1
ATOM 1927 N N . GLU A 1 249 ? 19.321 -8.150 16.447 1.00 79.50 249 GLU A N 1
ATOM 1928 C CA . GLU A 1 249 ? 18.067 -8.807 16.827 1.00 79.50 249 GLU A CA 1
ATOM 1929 C C . GLU A 1 249 ? 17.116 -7.825 17.529 1.00 79.50 249 GLU A C 1
ATOM 1931 O O . GLU A 1 249 ? 15.904 -7.856 17.309 1.00 79.50 249 GLU A O 1
ATOM 1936 N N . GLU A 1 250 ? 17.659 -6.896 18.314 1.00 82.31 250 GLU A N 1
ATOM 1937 C CA . GLU A 1 250 ? 16.909 -5.820 18.958 1.00 82.31 250 GLU A CA 1
ATOM 1938 C C . GLU A 1 250 ? 16.241 -4.913 17.921 1.00 82.31 250 GLU A C 1
ATOM 1940 O O . GLU A 1 250 ? 15.071 -4.563 18.079 1.00 82.31 250 GLU A O 1
ATOM 1945 N N . ALA A 1 251 ? 16.936 -4.576 16.829 1.00 76.44 251 ALA A N 1
ATOM 1946 C CA . ALA A 1 251 ? 16.373 -3.773 15.749 1.00 76.44 251 ALA A CA 1
ATOM 1947 C C . ALA A 1 251 ? 15.271 -4.531 14.986 1.00 76.44 251 ALA A C 1
ATOM 1949 O O . ALA A 1 251 ? 14.244 -3.938 14.641 1.00 76.44 251 ALA A O 1
ATOM 1950 N N . VAL A 1 252 ? 15.417 -5.849 14.793 1.00 76.75 252 VAL A N 1
ATOM 1951 C CA . VAL A 1 252 ? 14.345 -6.700 14.245 1.00 76.75 252 VAL A CA 1
ATOM 1952 C C . VAL A 1 252 ? 13.131 -6.705 15.178 1.00 76.75 252 VAL A C 1
ATOM 1954 O O . VAL A 1 252 ? 12.009 -6.467 14.728 1.00 76.75 252 VAL A O 1
ATOM 1957 N N . ARG A 1 253 ? 13.332 -6.924 16.484 1.00 78.12 253 ARG A N 1
ATOM 1958 C CA . ARG A 1 253 ? 12.253 -6.914 17.487 1.00 78.12 253 ARG A CA 1
ATOM 1959 C C . ARG A 1 253 ? 11.556 -5.559 17.558 1.00 78.12 253 ARG A C 1
ATOM 1961 O O . ARG A 1 253 ? 10.329 -5.525 17.597 1.00 78.12 253 ARG A O 1
ATOM 1968 N N . ALA A 1 254 ? 12.304 -4.459 17.501 1.00 78.75 254 ALA A N 1
ATOM 1969 C CA . ALA A 1 254 ? 11.749 -3.110 17.457 1.00 78.75 254 ALA A CA 1
ATOM 1970 C C . ALA A 1 254 ? 10.875 -2.895 16.208 1.00 78.75 254 ALA A C 1
ATOM 1972 O O . ALA A 1 254 ? 9.762 -2.382 16.321 1.00 78.75 254 ALA A O 1
ATOM 1973 N N . ARG A 1 255 ? 11.320 -3.353 15.025 1.00 76.31 255 ARG A N 1
ATOM 1974 C CA . ARG A 1 255 ? 10.519 -3.288 13.787 1.00 76.31 255 ARG A CA 1
ATOM 1975 C C . ARG A 1 255 ? 9.256 -4.149 13.856 1.00 76.31 255 ARG A C 1
ATOM 1977 O O . ARG A 1 255 ? 8.206 -3.699 13.412 1.00 76.31 255 ARG A O 1
ATOM 1984 N N . ILE A 1 256 ? 9.321 -5.339 14.456 1.00 74.62 256 ILE A N 1
ATOM 1985 C CA . ILE A 1 256 ? 8.131 -6.172 14.713 1.00 74.62 256 ILE A CA 1
ATOM 1986 C C . ILE A 1 256 ? 7.173 -5.454 15.673 1.00 74.62 256 ILE A C 1
ATOM 1988 O O . ILE A 1 256 ? 5.968 -5.425 15.429 1.00 74.62 256 ILE A O 1
ATOM 1992 N N . GLY A 1 257 ? 7.706 -4.831 16.727 1.00 73.81 257 GLY A N 1
ATOM 1993 C CA . GLY A 1 257 ? 6.936 -4.082 17.721 1.00 73.81 257 GLY A CA 1
ATOM 1994 C C . GLY A 1 257 ? 6.112 -2.940 17.125 1.00 73.81 257 GLY A C 1
ATOM 1995 O O . GLY A 1 257 ? 5.002 -2.695 17.579 1.00 73.81 257 GLY A O 1
ATOM 1996 N N . ARG A 1 258 ? 6.585 -2.304 16.045 1.00 73.75 258 ARG A N 1
ATOM 1997 C CA . ARG A 1 258 ? 5.849 -1.238 15.332 1.00 73.75 258 ARG A CA 1
ATOM 1998 C C . ARG A 1 258 ? 4.518 -1.693 14.730 1.00 73.75 258 ARG A C 1
ATOM 2000 O O . ARG A 1 258 ? 3.630 -0.867 14.528 1.00 73.75 258 ARG A O 1
ATOM 2007 N N . ALA A 1 259 ? 4.392 -2.986 14.424 1.00 69.31 259 ALA A N 1
ATOM 2008 C CA . ALA A 1 259 ? 3.163 -3.587 13.912 1.00 69.31 259 ALA A CA 1
ATOM 2009 C C . ALA A 1 259 ? 2.207 -4.036 15.031 1.00 69.31 259 ALA A C 1
ATOM 2011 O O . ALA A 1 259 ? 1.072 -4.418 14.742 1.00 69.31 259 ALA A O 1
ATOM 2012 N N . ILE A 1 260 ? 2.654 -4.010 16.291 1.00 67.12 260 ILE A N 1
ATOM 2013 C CA . ILE A 1 260 ? 1.811 -4.298 17.448 1.00 67.12 260 ILE A CA 1
ATOM 2014 C C . ILE A 1 260 ? 0.983 -3.049 17.731 1.00 67.12 260 ILE A C 1
ATOM 2016 O O . ILE A 1 260 ? 1.503 -1.939 17.839 1.00 67.12 260 ILE A O 1
ATOM 2020 N N . MET A 1 261 ? -0.326 -3.239 17.806 1.00 65.69 261 MET A N 1
ATOM 2021 C CA . MET A 1 261 ? -1.270 -2.183 18.130 1.00 65.69 261 MET A CA 1
ATOM 2022 C C . MET A 1 261 ? -2.052 -2.612 19.360 1.00 65.69 261 MET A C 1
ATOM 2024 O O . MET A 1 261 ? -2.570 -3.728 19.387 1.00 65.69 261 MET A O 1
ATOM 2028 N N . ASP A 1 262 ? -2.133 -1.724 20.346 1.00 58.81 262 ASP A N 1
ATOM 2029 C CA . ASP A 1 262 ? -3.048 -1.874 21.470 1.00 58.81 262 ASP A CA 1
ATOM 2030 C C . ASP A 1 262 ? -4.454 -1.537 20.951 1.00 58.81 262 ASP A C 1
ATOM 2032 O O . ASP A 1 262 ? -4.758 -0.380 20.651 1.00 58.81 262 ASP A O 1
ATOM 2036 N N . VAL A 1 263 ? -5.266 -2.573 20.727 1.00 52.62 263 VAL A N 1
ATOM 2037 C CA . VAL A 1 263 ? -6.616 -2.510 20.132 1.00 52.62 263 VAL A CA 1
ATOM 2038 C C . VAL A 1 263 ? -7.675 -3.083 21.051 1.00 52.62 263 VAL A C 1
ATOM 2040 O O . VAL A 1 263 ? -7.374 -4.059 21.772 1.00 52.62 263 VAL A O 1
#

=== Feature glossary ===
The record interleaves many kinds of information about one protein. Here is each kind framed as the question it answers.

Q: What does the local fold look like, residue by residue?
A: The Foldseek 3Di string encodes local tertiary geometry as a 20-letter alphabet — one character per residue — derived from the relative positions of nearby Cα atoms. Unlike the amino-acid sequence, 3Di is a direct function of the 3D structure, so two proteins with the same fold have similar 3Di strings even at low sequence identity.

Q: Which residues are in helices, strands, or loops?
A: The SS8 string is DSSP's per-residue secondary-structure call. α-helix (H) means an i→i+4 H-bond ladder; β-strand (E) means the residue participates in a β-sheet; 3₁₀ (G) and π (I) are tighter and wider helices; T/S are turns/bends; '-' is loop.

Q: How big and how compact is the whole molecule?
A: Radius of gyration (Rg) is the root-mean-square distance of Cα atoms from their centroid — a single number for overall size and compactness. A globular domain of N residues has Rg ≈ 2.2·N^0.38 Å; an extended or disordered chain has a much larger Rg. The Cα contact count is the number of residue pairs whose Cα atoms are within 8 Å and are more than four positions apart in sequence — a standard proxy for tertiary packing density. The bounding box is the smallest axis-aligned box enclosing all Cα atoms.

Q: Where is each backbone atom in 3D?
A: Structure coordinates are given as an mmCIF _atom_site loop: one row per atom with element, residue name, chain id, sequence number, and x/y/z position in Å. Only the four main-chain atoms per residue are included here; side chains are omitted to keep the record compact.

Q: What is the amino-acid chain?
A: Primary structure: the covalent order of the twenty standard amino acids along the backbone. Two proteins with the same sequence will (almost always) fold to the same structure; two with 30% identity often share a fold but not the details.

Q: What if only a Cα trace is available?
A: Three-state secondary structure (P-SEA) collapses the eight DSSP classes into helix (a), strand (b), and coil (c). P-SEA assigns these from Cα geometry alone — distances and angles — without requiring backbone oxygens, so it works on any Cα trace.

Q: What family and function is it annotated with?
A: Database cross-references. InterPro integrates a dozen domain/family signature databases into unified entries with residue-range hits. GO terms attach function/process/location labels with evidence codes. CATH codes position the fold in a four-level structural taxonomy. Organism is the NCBI-taxonomy species name.

Q: How confident is the AlphaFold model at each residue?
A: pLDDT is the predicted lDDT-Cα score: AlphaFold's confidence that the local environment of each residue (all inter-atomic distances within 15 Å) is correctly placed. It is a per-residue number between 0 and 100, with higher meaning more reliable.

Q: How mobile is each atom in the crystal?
A: B-factor (Debye–Waller factor) reflects atomic displacement in the crystal lattice. It is an experimental observable (units Å²), not a prediction; low values mean the atom is pinned down, high values mean it moves or is heterogeneous across the crystal.

Q: Which residues are buried vs exposed?
A: SASA measures how much of the protein is reachable by solvent. It is computed by rolling a water-sized probe over the atomic surface and summing the exposed area (Å²). Per-residue SASA distinguishes core (buried, low SASA) from surface (exposed, high SASA) residues; total SASA is a whole-molecule size measure.

Q: What do the diagnostic plots show?
A: Plot images: a contact map (which residues are close in 3D, as an N×N binary image), a Ramachandran scatter (backbone torsion angles, revealing secondary-structure composition at a glance), and — for AlphaFold structures — a PAE heatmap (pairwise prediction confidence).

Q: What known structures does this most resemble?
A: The Foldseek neighbor list gives the closest experimentally determined structures in the PDB, ranked by structural alignment. TM-score near 1 means near-identical fold; near 0.3 means only rough topology match. This is how one finds what a novel AlphaFold prediction most resembles in the solved-structure universe.

Q: Are the domains correctly placed relative to each other?
A: Predicted aligned error is AlphaFold's pairwise confidence. Unlike pLDDT (per-residue), PAE is per-residue-pair and captures whether two parts of the structure are correctly placed relative to each other. Units are ångströms of expected positional error.

Q: What do the rendered images show?
A: Structure images are PyMOL renders from six orthogonal camera directions. Cartoon representation draws helices as coils and strands as arrows; sticks shows the backbone as bonds; surface shows the solvent-excluded envelope. Rainbow coloring maps sequence position to hue (blue→red, N→C); chain coloring assigns a distinct color per polypeptide.

Q: What are the backbone torsion angles?
A: φ (phi) and ψ (psi) are the two rotatable backbone dihedrals per residue: φ is the C(i-1)–N–Cα–C torsion, ψ is the N–Cα–C–N(i+1) torsion, both in degrees on (−180°, 180°]. α-helical residues cluster near (−60°, −45°); β-strand residues near (−120°, +130°). A Ramachandran plot is simply a scatter of (φ, ψ) for every residue.